Protein AF-A0A7Y0N1F8-F1 (afdb_monomer)

Structure (mmCIF, N/CA/C/O backbone):
data_AF-A0A7Y0N1F8-F1
#
_entry.id   AF-A0A7Y0N1F8-F1
#
loop_
_atom_site.group_PDB
_atom_site.id
_atom_site.type_symbol
_atom_site.label_atom_id
_atom_site.label_alt_id
_atom_site.label_comp_id
_atom_site.label_asym_id
_atom_site.label_entity_id
_atom_site.label_seq_id
_atom_site.pdbx_PDB_ins_code
_atom_site.Cartn_x
_atom_site.Cartn_y
_atom_site.Cartn_z
_atom_site.occupancy
_atom_site.B_iso_or_equiv
_atom_site.auth_seq_id
_atom_site.auth_comp_id
_atom_site.auth_asym_id
_atom_site.auth_atom_id
_atom_site.pdbx_PDB_model_num
ATOM 1 N N . VAL A 1 1 ? 85.828 39.216 -117.869 1.00 45.91 1 VAL A N 1
ATOM 2 C CA . VAL A 1 1 ? 84.749 38.240 -118.156 1.00 45.91 1 VAL A CA 1
ATOM 3 C C . VAL A 1 1 ? 83.484 38.721 -117.455 1.00 45.91 1 VAL A C 1
ATOM 5 O O . VAL A 1 1 ? 83.386 38.588 -116.243 1.00 45.91 1 VAL A O 1
ATOM 8 N N . GLU A 1 2 ? 82.568 39.374 -118.175 1.00 49.09 2 GLU A N 1
ATOM 9 C CA . GLU A 1 2 ? 81.281 39.849 -117.632 1.00 49.09 2 GLU A CA 1
ATOM 10 C C . GLU A 1 2 ? 80.186 38.781 -117.775 1.00 49.09 2 GLU A C 1
ATOM 12 O O . GLU A 1 2 ? 79.169 38.993 -118.424 1.00 49.09 2 GLU A O 1
ATOM 17 N N . VAL A 1 3 ? 80.394 37.603 -117.184 1.00 56.56 3 VAL A N 1
ATOM 18 C CA . VAL A 1 3 ? 79.339 36.581 -117.127 1.00 56.56 3 VAL A CA 1
ATOM 19 C C . VAL A 1 3 ? 78.533 36.823 -115.853 1.00 56.56 3 VAL A C 1
ATOM 21 O O . VAL A 1 3 ? 79.053 36.668 -114.745 1.00 56.56 3 VAL A O 1
ATOM 24 N N . ARG A 1 4 ? 77.291 37.284 -116.025 1.00 58.00 4 ARG A N 1
ATOM 25 C CA . ARG A 1 4 ? 76.300 37.421 -114.953 1.00 58.00 4 ARG A CA 1
ATOM 26 C C . ARG A 1 4 ? 75.523 36.117 -114.818 1.00 58.00 4 ARG A C 1
ATOM 28 O O . ARG A 1 4 ? 75.265 35.443 -115.810 1.00 58.00 4 ARG A O 1
ATOM 35 N N . ASP A 1 5 ? 75.192 35.777 -113.586 1.00 58.09 5 ASP A N 1
ATOM 36 C CA . ASP A 1 5 ? 74.307 34.665 -113.255 1.00 58.09 5 ASP A CA 1
ATOM 37 C C . ASP A 1 5 ? 72.833 35.009 -113.568 1.00 58.09 5 ASP A C 1
ATOM 39 O O . ASP A 1 5 ? 72.509 36.178 -113.789 1.00 58.09 5 ASP A O 1
ATOM 43 N N . TYR A 1 6 ? 71.943 34.014 -113.571 1.00 55.22 6 TYR A N 1
ATOM 44 C CA . TYR A 1 6 ? 70.496 34.119 -113.786 1.00 55.22 6 TYR A CA 1
ATOM 45 C C . TYR A 1 6 ? 69.822 35.137 -112.843 1.00 55.22 6 TYR A C 1
ATOM 47 O O . TYR A 1 6 ? 68.917 35.849 -113.268 1.00 55.22 6 TYR A O 1
ATOM 55 N N . ASP A 1 7 ? 70.337 35.304 -111.617 1.00 57.16 7 ASP A N 1
ATOM 56 C CA . ASP A 1 7 ? 69.885 36.312 -110.638 1.00 57.16 7 ASP A CA 1
ATOM 57 C C . ASP A 1 7 ? 70.600 37.680 -110.764 1.00 57.16 7 ASP A C 1
ATOM 59 O O . ASP A 1 7 ? 70.522 38.531 -109.879 1.00 57.16 7 ASP A O 1
ATOM 63 N N . GLY A 1 8 ? 71.357 37.916 -111.841 1.00 59.09 8 GLY A N 1
ATOM 64 C CA . GLY A 1 8 ? 72.027 39.195 -112.123 1.00 59.09 8 GLY A CA 1
ATOM 65 C C . GLY A 1 8 ? 73.309 39.467 -111.322 1.00 59.09 8 GLY A C 1
ATOM 66 O O . GLY A 1 8 ? 73.985 40.472 -111.566 1.00 59.09 8 GLY A O 1
ATOM 67 N N . ASN A 1 9 ? 73.691 38.564 -110.416 1.00 61.81 9 ASN A N 1
ATOM 68 C CA . ASN A 1 9 ? 74.932 38.635 -109.647 1.00 61.81 9 ASN A CA 1
ATOM 69 C C . ASN A 1 9 ? 76.167 38.365 -110.531 1.00 61.81 9 ASN A C 1
ATOM 71 O O . ASN A 1 9 ? 76.092 37.658 -111.536 1.00 61.81 9 ASN A O 1
ATOM 75 N N . LYS A 1 10 ? 77.334 38.908 -110.147 1.00 65.44 10 LYS A N 1
ATOM 76 C CA . LYS A 1 10 ? 78.648 38.638 -110.777 1.00 65.44 10 LYS A CA 1
ATOM 77 C C . LYS A 1 10 ? 79.468 37.661 -109.905 1.00 65.44 10 LYS A C 1
ATOM 79 O O . LYS A 1 10 ? 80.478 38.071 -109.328 1.00 65.44 10 LYS A O 1
ATOM 84 N N . PRO A 1 11 ? 79.063 36.383 -109.758 1.00 64.94 11 PRO A N 1
ATOM 85 C CA . PRO A 1 11 ? 79.642 35.469 -108.765 1.00 64.94 11 PRO A CA 1
ATOM 86 C C . PRO A 1 11 ? 81.139 35.214 -108.985 1.00 64.94 11 PRO A C 1
ATOM 88 O O . PRO A 1 11 ? 81.887 35.047 -108.026 1.00 64.94 11 PRO A O 1
ATOM 91 N N . PHE A 1 12 ? 81.604 35.273 -110.234 1.00 68.50 12 PHE A N 1
ATOM 92 C CA . PHE A 1 12 ? 82.995 35.017 -110.610 1.00 68.50 12 PHE A CA 1
ATOM 93 C C . PHE A 1 12 ? 83.941 36.209 -110.376 1.00 68.50 12 PHE A C 1
ATOM 95 O O . PHE A 1 12 ? 85.141 36.076 -110.600 1.00 68.50 12 PHE A O 1
ATOM 102 N N . HIS A 1 13 ? 83.452 37.371 -109.916 1.00 70.62 13 HIS A N 1
ATOM 103 C CA . HIS A 1 13 ? 84.315 38.539 -109.677 1.00 70.62 13 HIS A CA 1
ATOM 104 C C . HIS A 1 13 ? 85.310 38.300 -108.531 1.00 70.62 13 HIS A C 1
ATOM 106 O O . HIS A 1 13 ? 86.482 38.657 -108.635 1.00 70.62 13 HIS A O 1
ATOM 112 N N . LYS A 1 14 ? 84.879 37.561 -107.500 1.00 66.62 14 LYS A N 1
ATOM 113 C CA . LYS A 1 14 ? 85.717 37.167 -106.354 1.00 66.62 14 LYS A CA 1
ATOM 114 C C . LYS A 1 14 ? 86.937 36.323 -106.747 1.00 66.62 14 LYS A C 1
ATOM 116 O O . LYS A 1 14 ? 87.917 36.289 -106.008 1.00 66.62 14 LYS A O 1
ATOM 121 N N . ILE A 1 15 ? 86.913 35.696 -107.927 1.00 71.94 15 ILE A N 1
ATOM 122 C CA . ILE A 1 15 ? 88.035 34.916 -108.468 1.00 71.94 15 ILE A CA 1
ATOM 123 C C . ILE A 1 15 ? 89.215 35.817 -108.808 1.00 71.94 15 ILE A C 1
ATOM 125 O O . ILE A 1 15 ? 90.351 35.365 -108.752 1.00 71.94 15 ILE A O 1
ATOM 129 N N . PHE A 1 16 ? 88.983 37.084 -109.153 1.00 70.62 16 PHE A N 1
ATOM 130 C CA . PHE A 1 16 ? 90.051 38.006 -109.535 1.00 70.62 16 PHE A CA 1
ATOM 131 C C . PHE A 1 16 ? 90.677 38.709 -108.327 1.00 70.62 16 PHE A C 1
ATOM 133 O O . PHE A 1 16 ? 91.874 38.971 -108.349 1.00 70.62 16 PHE A O 1
ATOM 140 N N . GLU A 1 17 ? 89.915 38.923 -107.254 1.00 73.44 17 GLU A N 1
ATOM 141 C CA . GLU A 1 17 ? 90.380 39.639 -106.056 1.00 73.44 17 GLU A CA 1
ATOM 142 C C . GLU A 1 17 ? 91.116 38.745 -105.048 1.00 73.44 17 GLU A C 1
ATOM 144 O O . GLU A 1 17 ? 91.984 39.218 -104.318 1.00 73.44 17 GLU A O 1
ATOM 149 N N . GLN A 1 18 ? 90.792 37.450 -104.993 1.00 76.62 18 GLN A N 1
ATOM 150 C CA . GLN A 1 18 ? 91.323 36.540 -103.973 1.00 76.62 18 GLN A CA 1
ATOM 151 C C . GLN A 1 18 ? 92.293 35.510 -104.571 1.00 76.62 18 GLN A C 1
ATOM 153 O O . GLN A 1 18 ? 92.146 35.073 -105.717 1.00 76.62 18 GLN A O 1
ATOM 158 N N . LYS A 1 19 ? 93.315 35.117 -103.798 1.00 72.19 19 LYS A N 1
ATOM 159 C CA . LYS A 1 19 ? 94.304 34.099 -104.213 1.00 72.19 19 LYS A CA 1
ATOM 160 C C . LYS A 1 19 ? 93.721 32.683 -104.223 1.00 72.19 19 LYS A C 1
ATOM 162 O O . LYS A 1 19 ? 94.103 31.862 -105.051 1.00 72.19 19 LYS A O 1
ATOM 167 N N . SER A 1 20 ? 92.773 32.410 -103.333 1.00 79.62 20 SER A N 1
ATOM 168 C CA . SER A 1 20 ? 91.969 31.190 -103.317 1.00 79.62 20 SER A CA 1
ATOM 169 C C . SER A 1 20 ? 90.604 31.469 -102.694 1.00 79.62 20 SER A C 1
ATOM 171 O O . SER A 1 20 ? 90.444 32.442 -101.954 1.00 79.62 20 SER A O 1
ATOM 173 N N . GLY A 1 21 ? 89.610 30.642 -103.007 1.00 80.50 21 GLY A N 1
ATOM 174 C CA . GLY A 1 21 ? 88.273 30.792 -102.447 1.00 80.50 21 GLY A CA 1
ATOM 175 C C . GLY A 1 21 ? 87.279 29.764 -102.970 1.00 80.50 21 GLY A C 1
ATOM 176 O O . GLY A 1 21 ? 87.571 28.982 -103.877 1.00 80.50 21 GLY A O 1
ATOM 177 N N . LEU A 1 22 ? 86.088 29.778 -102.375 1.00 81.75 22 LEU A N 1
ATOM 178 C CA . LEU A 1 22 ? 84.958 28.942 -102.762 1.00 81.75 22 LEU A CA 1
ATOM 179 C C . LEU A 1 22 ? 83.758 29.834 -103.077 1.00 81.75 22 LEU A C 1
ATOM 181 O O . LEU A 1 22 ? 83.367 30.683 -102.276 1.00 81.75 22 LEU A O 1
ATOM 185 N N . ILE A 1 23 ? 83.167 29.628 -104.248 1.00 80.62 23 ILE A N 1
ATOM 186 C CA . ILE A 1 23 ? 81.969 30.327 -104.713 1.00 80.62 23 ILE A CA 1
ATOM 187 C C . ILE A 1 23 ? 80.868 29.289 -104.910 1.00 80.62 23 ILE A C 1
ATOM 189 O O . ILE A 1 23 ? 81.099 28.226 -105.484 1.00 80.62 23 ILE A O 1
ATOM 193 N N . ARG A 1 24 ? 79.665 29.605 -104.430 1.00 82.31 24 ARG A N 1
ATOM 194 C CA . ARG A 1 24 ? 78.443 28.864 -104.754 1.00 82.31 24 ARG A CA 1
ATOM 195 C C . ARG A 1 24 ? 77.685 29.652 -105.799 1.00 82.31 24 ARG A C 1
ATOM 197 O O . ARG A 1 24 ? 77.533 30.862 -105.648 1.00 82.31 24 ARG A O 1
ATOM 204 N N . TYR A 1 25 ? 77.248 28.975 -106.844 1.00 78.31 25 TYR A N 1
ATOM 205 C CA . TYR A 1 25 ? 76.464 29.600 -107.895 1.00 78.31 25 TYR A CA 1
ATOM 206 C C . TYR A 1 25 ? 75.526 28.565 -108.527 1.00 78.31 25 TYR A C 1
ATOM 208 O O . TYR A 1 25 ? 75.909 27.394 -108.655 1.00 78.31 25 TYR A O 1
ATOM 216 N N . PRO A 1 26 ? 74.297 28.948 -108.895 1.00 77.25 26 PRO A N 1
ATOM 217 C CA . PRO A 1 26 ? 73.435 28.121 -109.718 1.00 77.25 26 PRO A CA 1
ATOM 218 C C . PRO A 1 26 ? 74.057 27.942 -111.108 1.00 77.25 26 PRO A C 1
ATOM 220 O O . PRO A 1 26 ? 74.601 28.863 -111.714 1.00 77.25 26 PRO A O 1
ATOM 223 N N . PHE A 1 27 ? 74.016 26.714 -111.616 1.00 77.31 27 PHE A N 1
ATOM 224 C CA . PHE A 1 27 ? 74.511 26.389 -112.945 1.00 77.31 27 PHE A CA 1
ATOM 225 C C . PHE A 1 27 ? 73.569 25.398 -113.615 1.00 77.31 27 PHE A C 1
ATOM 227 O O . PHE A 1 27 ? 73.219 24.363 -113.042 1.00 77.31 27 PHE A O 1
ATOM 234 N N . GLN A 1 28 ? 73.185 25.707 -114.850 1.00 74.44 28 GLN A N 1
ATOM 235 C CA . GLN A 1 28 ? 72.380 24.828 -115.683 1.00 74.44 28 GLN A CA 1
ATOM 236 C C . GLN A 1 28 ? 73.229 24.307 -116.840 1.00 74.44 28 GLN A C 1
ATOM 238 O O . GLN A 1 28 ? 73.759 25.083 -117.634 1.00 74.44 28 GLN A O 1
ATOM 243 N N . TYR A 1 29 ? 73.353 22.983 -116.938 1.00 68.50 29 TYR A N 1
ATOM 244 C CA . TYR A 1 29 ? 73.995 22.319 -118.072 1.00 68.50 29 TYR A CA 1
ATOM 245 C C . TYR A 1 29 ? 73.080 21.210 -118.590 1.00 68.50 29 TYR A C 1
ATOM 247 O O . TYR A 1 29 ? 72.787 20.244 -117.880 1.00 68.50 29 TYR A O 1
ATOM 255 N N . GLY A 1 30 ? 72.577 21.386 -119.814 1.00 73.81 30 GLY A N 1
ATOM 256 C CA . GLY A 1 30 ? 71.523 20.539 -120.372 1.00 73.81 30 GLY A CA 1
ATOM 257 C C . GLY A 1 30 ? 70.247 20.583 -119.520 1.00 73.81 30 GLY A C 1
ATOM 258 O O . GLY A 1 30 ? 69.722 21.655 -119.224 1.00 73.81 30 GLY A O 1
ATOM 259 N N . SER A 1 31 ? 69.763 19.411 -119.104 1.00 65.31 31 SER A N 1
ATOM 260 C CA . SER A 1 31 ? 68.581 19.234 -118.245 1.00 65.31 31 SER A CA 1
ATOM 261 C C . SER A 1 31 ? 68.877 19.287 -116.739 1.00 65.31 31 SER A C 1
ATOM 263 O O . SER A 1 31 ? 67.953 19.195 -115.932 1.00 65.31 31 SER A O 1
ATOM 265 N N . THR A 1 32 ? 70.144 19.430 -116.330 1.00 68.50 32 THR A N 1
ATOM 266 C CA . THR A 1 32 ? 70.526 19.431 -114.910 1.00 68.50 32 THR A CA 1
ATOM 267 C C . THR A 1 32 ? 70.637 20.860 -114.392 1.00 68.50 32 THR A C 1
ATOM 269 O O . THR A 1 32 ? 71.557 21.590 -114.762 1.00 68.50 32 THR A O 1
ATOM 272 N N . VAL A 1 33 ? 69.702 21.241 -113.519 1.00 74.69 33 VAL A N 1
ATOM 273 C CA . VAL A 1 33 ? 69.716 22.503 -112.765 1.00 74.69 33 VAL A CA 1
ATOM 274 C C . VAL A 1 33 ? 70.171 22.213 -111.336 1.00 74.69 33 VAL A C 1
ATOM 276 O O . VAL A 1 33 ? 69.595 21.365 -110.643 1.00 74.69 33 VAL A O 1
ATOM 279 N N . GLY A 1 34 ? 71.208 22.905 -110.875 1.00 76.00 34 GLY A N 1
ATOM 280 C CA . GLY A 1 34 ? 71.656 22.787 -109.493 1.00 76.00 34 GLY A CA 1
ATOM 281 C C . GLY A 1 34 ? 72.743 23.783 -109.125 1.00 76.00 34 GLY A C 1
ATOM 282 O O . GLY A 1 34 ? 73.376 24.391 -109.983 1.00 76.00 34 GLY A O 1
ATOM 283 N N . GLU A 1 35 ? 72.974 23.933 -107.828 1.00 80.00 35 GLU A N 1
ATOM 284 C CA . GLU A 1 35 ? 74.093 24.725 -107.331 1.00 80.00 35 GLU A CA 1
ATOM 285 C C . GLU A 1 35 ? 75.411 23.964 -107.517 1.00 80.00 35 GLU A C 1
ATOM 287 O O . GLU A 1 35 ? 75.496 22.755 -107.259 1.00 80.00 35 GLU A O 1
ATOM 292 N N . LYS A 1 36 ? 76.451 24.675 -107.954 1.00 82.38 36 LYS A N 1
ATOM 293 C CA . LYS A 1 36 ? 77.827 24.185 -108.029 1.00 82.38 36 LYS A CA 1
ATOM 294 C C . LYS A 1 36 ? 78.704 24.860 -106.985 1.00 82.38 36 LYS A C 1
ATOM 296 O O . LYS A 1 36 ? 78.595 26.062 -106.744 1.00 82.38 36 LYS A O 1
ATOM 301 N N . TYR A 1 37 ? 79.625 24.082 -106.428 1.00 83.88 37 TYR A N 1
ATOM 302 C CA . TYR A 1 37 ? 80.821 24.619 -105.800 1.00 83.88 37 TYR A CA 1
ATOM 303 C C . TYR A 1 37 ? 81.847 24.905 -106.883 1.00 83.88 37 TYR A C 1
ATOM 305 O O . TYR A 1 37 ? 82.198 23.999 -107.634 1.00 83.88 37 TYR A O 1
ATOM 313 N N . LEU A 1 38 ? 82.343 26.137 -106.942 1.00 82.44 38 LEU A N 1
ATOM 314 C CA . LEU A 1 38 ? 83.548 26.495 -107.676 1.00 82.44 38 LEU A CA 1
ATOM 315 C C . LEU A 1 38 ? 84.650 26.802 -106.674 1.00 82.44 38 LEU A C 1
ATOM 317 O O . LEU A 1 38 ? 84.545 27.762 -105.909 1.00 82.44 38 LEU A O 1
ATOM 321 N N . VAL A 1 39 ? 85.706 26.006 -106.700 1.00 83.94 39 VAL A N 1
ATOM 322 C CA . VAL A 1 39 ? 86.932 26.264 -105.954 1.00 83.94 39 VAL A CA 1
ATOM 323 C C . VAL A 1 39 ? 87.960 26.797 -106.935 1.00 83.94 39 VAL A C 1
ATOM 325 O O . VAL A 1 39 ? 88.170 26.217 -108.002 1.00 83.94 39 VAL A O 1
ATOM 328 N N . PHE A 1 40 ? 88.591 27.910 -106.587 1.00 84.31 40 PHE A N 1
ATOM 329 C CA . PHE A 1 40 ? 89.669 28.480 -107.382 1.00 84.31 40 PHE A CA 1
ATOM 330 C C . PHE A 1 40 ? 90.917 28.654 -106.524 1.00 84.31 40 PHE A C 1
ATOM 332 O O . PHE A 1 40 ? 90.828 29.004 -105.346 1.00 84.31 40 PHE A O 1
ATOM 339 N N . THR A 1 41 ? 92.079 28.415 -107.124 1.00 84.12 41 THR A N 1
ATOM 340 C CA . THR A 1 41 ? 93.382 28.695 -106.515 1.00 84.12 41 THR A CA 1
ATOM 341 C C . THR A 1 41 ? 94.360 29.195 -107.568 1.00 84.12 41 THR A C 1
ATOM 343 O O . THR A 1 41 ? 94.320 28.777 -108.725 1.00 84.12 41 THR A O 1
ATOM 346 N N . GLU A 1 42 ? 95.236 30.108 -107.174 1.00 79.69 42 GLU A N 1
ATOM 347 C CA . GLU A 1 42 ? 96.337 30.592 -108.002 1.00 79.69 42 GLU A CA 1
ATOM 348 C C . GLU A 1 42 ? 97.471 29.558 -108.066 1.00 79.69 42 GLU A C 1
ATOM 350 O O . GLU A 1 42 ? 97.782 28.913 -107.061 1.00 79.69 42 GLU A O 1
ATOM 355 N N . VAL A 1 43 ? 98.064 29.368 -109.250 1.00 78.62 43 VAL A N 1
ATOM 356 C CA . VAL A 1 43 ? 99.181 28.434 -109.457 1.00 78.62 43 VAL A CA 1
ATOM 357 C C . VAL A 1 43 ? 100.500 29.159 -109.159 1.00 78.62 43 VAL A C 1
ATOM 359 O O . VAL A 1 43 ? 100.819 30.134 -109.839 1.00 78.62 43 VAL A O 1
ATOM 362 N N . PRO A 1 44 ? 101.301 28.720 -108.170 1.00 72.75 44 PRO A N 1
ATOM 363 C CA . PRO A 1 44 ? 102.536 29.412 -107.812 1.00 72.75 44 PRO A CA 1
ATOM 364 C C . PRO A 1 44 ? 103.520 29.508 -108.989 1.00 72.75 44 PRO A C 1
ATOM 366 O O . PRO A 1 44 ? 103.894 28.499 -109.582 1.00 72.75 44 PRO A O 1
ATOM 369 N N . GLY A 1 45 ? 103.950 30.731 -109.312 1.00 73.75 45 GLY A N 1
ATOM 370 C CA . GLY A 1 45 ? 104.930 31.022 -110.367 1.00 73.75 45 GLY A CA 1
ATOM 371 C C . GLY A 1 45 ? 104.348 31.231 -111.770 1.00 73.75 45 GLY A C 1
ATOM 372 O O . GLY A 1 45 ? 105.103 31.561 -112.681 1.00 73.75 45 GLY A O 1
ATOM 373 N N . TRP A 1 46 ? 103.041 31.032 -111.970 1.00 70.94 46 TRP A N 1
ATOM 374 C CA . TRP A 1 46 ? 102.354 31.208 -113.255 1.00 70.94 46 TRP A CA 1
ATOM 375 C C . TRP A 1 46 ? 101.148 32.141 -113.040 1.00 70.94 46 TRP A C 1
ATOM 377 O O . TRP A 1 46 ? 100.436 31.997 -112.054 1.00 70.94 46 TRP A O 1
ATOM 387 N N . ASN A 1 47 ? 100.850 33.068 -113.964 1.00 75.06 47 ASN A N 1
ATOM 388 C CA . ASN A 1 47 ? 99.660 33.951 -113.881 1.00 75.06 47 ASN A CA 1
ATOM 389 C C . ASN A 1 47 ? 98.337 33.208 -114.191 1.00 75.06 47 ASN A C 1
ATOM 391 O O . ASN A 1 47 ? 97.415 33.759 -114.795 1.00 75.06 47 ASN A O 1
ATOM 395 N N . TRP A 1 48 ? 98.252 31.924 -113.850 1.00 79.12 48 TRP A N 1
ATOM 396 C CA . TRP A 1 48 ? 97.108 31.061 -114.117 1.00 79.12 48 TRP A CA 1
ATOM 397 C C . TRP A 1 48 ? 96.359 30.777 -112.815 1.00 79.12 48 TRP A C 1
ATOM 399 O O . TRP A 1 48 ? 96.964 30.517 -111.774 1.00 79.12 48 TRP A O 1
ATOM 409 N N . LYS A 1 49 ? 95.024 30.784 -112.877 1.00 80.06 49 LYS A N 1
ATOM 410 C CA . LYS A 1 49 ? 94.167 30.290 -111.794 1.00 80.06 49 LYS A CA 1
ATOM 411 C C . LYS A 1 49 ? 93.540 28.978 -112.224 1.00 80.06 49 LYS A C 1
ATOM 413 O O . LYS A 1 49 ? 92.948 28.890 -113.298 1.00 80.06 49 LYS A O 1
ATOM 418 N N . LEU A 1 50 ? 93.676 27.966 -111.380 1.00 80.25 50 LEU A N 1
ATOM 419 C CA . LEU A 1 50 ? 93.035 26.681 -111.579 1.00 80.25 50 LEU A CA 1
ATOM 420 C C . LEU A 1 50 ? 91.629 26.750 -110.989 1.00 80.25 50 LEU A C 1
ATOM 422 O O . LEU A 1 50 ? 91.458 27.137 -109.831 1.00 80.25 50 LEU A O 1
ATOM 426 N N . LEU A 1 51 ? 90.632 26.398 -111.798 1.00 82.25 51 LEU A N 1
ATOM 427 C CA . LEU A 1 51 ? 89.231 26.368 -111.399 1.00 82.25 51 LEU A CA 1
ATOM 428 C C . LEU A 1 51 ? 88.734 24.924 -111.416 1.00 82.25 51 LEU A C 1
ATOM 430 O O . LEU A 1 51 ? 88.754 24.271 -112.456 1.00 82.25 51 LEU A O 1
ATOM 434 N N . GLY A 1 52 ? 88.276 24.440 -110.266 1.00 81.25 52 GLY A N 1
ATOM 435 C CA . GLY A 1 52 ? 87.612 23.150 -110.121 1.00 81.25 52 GLY A CA 1
ATOM 436 C C . GLY A 1 52 ? 86.161 23.364 -109.718 1.00 81.25 52 GLY A C 1
ATOM 437 O O . GLY A 1 52 ? 85.888 24.109 -108.779 1.00 81.25 52 GLY A O 1
ATOM 438 N N . GLY A 1 53 ? 85.224 22.731 -110.421 1.00 82.25 53 GLY A N 1
ATOM 439 C CA . GLY A 1 53 ? 83.802 22.861 -110.124 1.00 82.25 53 GLY A CA 1
ATOM 440 C C . GLY A 1 53 ? 83.081 21.520 -110.084 1.00 82.25 53 GLY A C 1
ATOM 441 O O . GLY A 1 53 ? 83.229 20.721 -111.002 1.00 82.25 53 GLY A O 1
ATOM 442 N N . THR A 1 54 ? 82.264 21.294 -109.057 1.00 83.81 54 THR A N 1
ATOM 443 C CA . THR A 1 54 ? 81.393 20.109 -108.926 1.00 83.81 54 THR A CA 1
ATOM 444 C C . THR A 1 54 ? 80.013 20.531 -108.435 1.00 83.81 54 THR A C 1
ATOM 446 O O . THR A 1 54 ? 79.863 21.577 -107.797 1.00 83.81 54 THR A O 1
ATOM 449 N N . PHE A 1 55 ? 78.977 19.761 -108.769 1.00 81.12 55 PHE A N 1
ATOM 450 C CA . PHE A 1 55 ? 77.641 20.028 -108.250 1.00 81.12 55 PHE A CA 1
ATOM 451 C C . PHE A 1 55 ? 77.595 19.745 -106.748 1.00 81.12 55 PHE A C 1
ATOM 453 O O . PHE A 1 55 ? 78.074 18.713 -106.285 1.00 81.12 55 PHE A O 1
ATOM 460 N N . ILE A 1 56 ? 76.957 20.630 -105.976 1.00 77.75 56 ILE A N 1
ATOM 461 C CA . ILE A 1 56 ? 76.777 20.432 -104.528 1.00 77.75 56 ILE A CA 1
ATOM 462 C C . ILE A 1 56 ? 76.099 19.083 -104.274 1.00 77.75 56 ILE A C 1
ATOM 464 O O . ILE A 1 56 ? 76.560 18.313 -103.440 1.00 77.75 56 ILE A O 1
ATOM 468 N N . LYS A 1 57 ? 75.086 18.754 -105.087 1.00 75.25 57 LYS A N 1
ATOM 469 C CA . LYS A 1 57 ? 74.379 17.468 -105.047 1.00 75.25 57 LYS A CA 1
ATOM 470 C C . LYS A 1 57 ? 75.274 16.249 -105.290 1.00 75.25 57 LYS A C 1
ATOM 472 O O . LYS A 1 57 ? 74.928 15.183 -104.804 1.00 75.25 57 LYS A O 1
ATOM 477 N N . GLU A 1 58 ? 76.379 16.359 -106.034 1.00 74.62 58 GLU A N 1
ATOM 478 C CA . GLU A 1 58 ? 77.327 15.244 -106.227 1.00 74.62 58 GLU A CA 1
ATOM 479 C C . GLU A 1 58 ? 78.169 15.018 -104.971 1.00 74.62 58 GLU A C 1
ATOM 481 O O . GLU A 1 58 ? 78.342 13.877 -104.547 1.00 74.62 58 GLU A O 1
ATOM 486 N N . VAL A 1 59 ? 78.618 16.103 -104.335 1.00 73.88 59 VAL A N 1
ATOM 487 C CA . VAL A 1 59 ? 79.400 16.055 -103.091 1.00 73.88 59 VAL A CA 1
ATOM 488 C C . VAL A 1 59 ? 78.536 15.617 -101.901 1.00 73.88 59 VAL A C 1
ATOM 490 O O . VAL A 1 59 ? 79.000 14.864 -101.049 1.00 73.88 59 VAL A O 1
ATOM 493 N N . THR A 1 60 ? 77.269 16.041 -101.835 1.00 75.25 60 THR A N 1
ATOM 494 C CA . THR A 1 60 ? 76.367 15.747 -100.704 1.00 75.25 60 THR A CA 1
ATOM 495 C C . THR A 1 60 ? 75.531 14.481 -100.876 1.00 75.25 60 THR A C 1
ATOM 497 O O . THR A 1 60 ? 74.882 14.062 -99.919 1.00 75.25 60 THR A O 1
ATOM 500 N N . LYS A 1 61 ? 75.566 13.819 -102.041 1.00 73.50 61 LYS A N 1
ATOM 501 C CA . LYS A 1 61 ? 74.762 12.613 -102.327 1.00 73.50 61 LYS A CA 1
ATOM 502 C C . LYS A 1 61 ? 74.940 11.506 -101.279 1.00 73.50 61 LYS A C 1
ATOM 504 O O . LYS A 1 61 ? 73.974 10.842 -100.897 1.00 73.50 61 LYS A O 1
ATOM 509 N N . GLY A 1 62 ? 76.177 11.319 -100.806 1.00 73.75 62 GLY A N 1
ATOM 510 C CA . GLY A 1 62 ? 76.501 10.373 -99.733 1.00 73.75 62 GLY A CA 1
ATOM 511 C C . GLY A 1 62 ? 75.927 10.799 -98.377 1.00 73.75 62 GLY A C 1
ATOM 512 O O . GLY A 1 62 ? 75.333 9.982 -97.674 1.00 73.75 62 GLY A O 1
ATOM 513 N N . SER A 1 63 ? 76.023 12.089 -98.045 1.00 79.62 63 SER A N 1
ATOM 514 C CA . SER A 1 63 ? 75.533 12.662 -96.784 1.00 79.62 63 SER A CA 1
ATOM 515 C C . SER A 1 63 ? 74.007 12.665 -96.675 1.00 79.62 63 SER A C 1
ATOM 517 O O . SER A 1 63 ? 73.482 12.336 -95.615 1.00 79.62 63 SER A O 1
ATOM 519 N N . ASP A 1 64 ? 73.281 12.956 -97.759 1.00 79.69 64 ASP A N 1
ATOM 520 C CA . ASP A 1 64 ? 71.809 12.946 -97.765 1.00 79.69 64 ASP A CA 1
ATOM 521 C C . ASP A 1 64 ? 71.245 11.543 -97.497 1.00 79.69 64 ASP A C 1
ATOM 523 O O . ASP A 1 64 ? 70.209 11.383 -96.849 1.00 79.69 64 ASP A O 1
ATOM 527 N N . THR A 1 65 ? 71.947 10.508 -97.967 1.00 80.62 65 THR A N 1
ATOM 528 C CA . THR A 1 65 ? 71.578 9.107 -97.723 1.00 80.62 65 THR A CA 1
ATOM 529 C C . THR A 1 65 ? 71.775 8.739 -96.250 1.00 80.62 65 THR A C 1
ATOM 531 O O . THR A 1 65 ? 70.895 8.125 -95.647 1.00 80.62 65 THR A O 1
ATOM 534 N N . LEU A 1 66 ? 72.882 9.179 -95.642 1.00 85.62 66 LEU A N 1
ATOM 535 C CA . LEU A 1 66 ? 73.151 8.978 -94.215 1.00 85.62 66 LEU A CA 1
ATOM 536 C C . LEU A 1 66 ? 72.179 9.760 -93.322 1.00 85.62 66 LEU A C 1
ATOM 538 O O . LEU A 1 66 ? 71.667 9.199 -92.358 1.00 85.62 66 LEU A O 1
ATOM 542 N N . LEU A 1 67 ? 71.865 11.017 -93.657 1.00 87.38 67 LEU A N 1
ATOM 543 C CA . LEU A 1 67 ? 70.897 11.828 -92.909 1.00 87.38 67 LEU A CA 1
ATOM 544 C C . LEU A 1 67 ? 69.497 11.208 -92.926 1.00 87.38 67 LEU A C 1
ATOM 546 O O . LEU A 1 67 ? 68.849 11.145 -91.882 1.00 87.38 67 LEU A O 1
ATOM 550 N N . LYS A 1 68 ? 69.043 10.688 -94.075 1.00 86.00 68 LYS A N 1
ATOM 551 C CA . LYS A 1 68 ? 67.771 9.951 -94.162 1.00 86.00 68 LYS A CA 1
ATOM 552 C C . LYS A 1 68 ? 67.785 8.690 -93.301 1.00 86.00 68 LYS A C 1
ATOM 554 O O . LYS A 1 68 ? 66.811 8.432 -92.601 1.00 86.00 68 LYS A O 1
ATOM 559 N N . LEU A 1 69 ? 68.878 7.927 -93.318 1.00 88.44 69 LEU A N 1
ATOM 560 C CA . LEU A 1 69 ? 69.011 6.705 -92.523 1.00 88.44 69 LEU A CA 1
ATOM 561 C C . LEU A 1 69 ? 68.996 7.022 -91.017 1.00 88.44 69 LEU A C 1
ATOM 563 O O . LEU A 1 69 ? 68.245 6.395 -90.274 1.00 88.44 69 LEU A O 1
ATOM 567 N N . ILE A 1 70 ? 69.731 8.047 -90.575 1.00 90.25 70 ILE A N 1
ATOM 568 C CA . ILE A 1 70 ? 69.716 8.518 -89.181 1.00 90.25 70 ILE A CA 1
ATOM 569 C C . ILE A 1 70 ? 68.320 9.001 -88.786 1.00 90.25 70 ILE A C 1
ATOM 571 O O . ILE A 1 70 ? 67.842 8.632 -87.716 1.00 90.25 70 ILE A O 1
ATOM 575 N N . ALA A 1 71 ? 67.639 9.779 -89.630 1.00 90.75 71 ALA A N 1
ATOM 576 C CA . ALA A 1 71 ? 66.281 10.246 -89.354 1.00 90.75 71 ALA A CA 1
ATOM 577 C C . ALA A 1 71 ? 65.296 9.073 -89.211 1.00 90.75 71 ALA A C 1
ATOM 579 O O . ALA A 1 71 ? 64.513 9.047 -88.262 1.00 90.75 71 ALA A O 1
ATOM 580 N N . ILE A 1 72 ? 65.386 8.064 -90.087 1.00 92.38 72 ILE A N 1
ATOM 581 C CA . ILE A 1 72 ? 64.572 6.844 -90.003 1.00 92.38 72 ILE A CA 1
ATOM 582 C C . ILE A 1 72 ? 64.875 6.093 -88.704 1.00 92.38 72 ILE A C 1
ATOM 584 O O . ILE A 1 72 ? 63.947 5.828 -87.944 1.00 92.38 72 ILE A O 1
ATOM 588 N N . ILE A 1 73 ? 66.143 5.817 -88.384 1.00 93.44 73 ILE A N 1
ATOM 589 C CA . ILE A 1 73 ? 66.514 5.120 -87.140 1.00 93.44 73 ILE A CA 1
ATOM 590 C C . ILE A 1 73 ? 66.027 5.893 -85.912 1.00 93.44 73 ILE A C 1
ATOM 592 O O . ILE A 1 73 ? 65.436 5.300 -85.016 1.00 93.44 73 ILE A O 1
ATOM 596 N N . SER A 1 74 ? 66.226 7.211 -85.884 1.00 92.69 74 SER A N 1
ATOM 597 C CA . SER A 1 74 ? 65.791 8.074 -84.781 1.00 92.69 74 SER A CA 1
ATOM 598 C C . SER A 1 74 ? 64.271 8.036 -84.615 1.00 92.69 74 SER A C 1
ATOM 600 O O . SER A 1 74 ? 63.778 7.921 -83.496 1.00 92.69 74 SER A O 1
ATOM 602 N N . SER A 1 75 ? 63.523 8.070 -85.723 1.00 92.94 75 SER A N 1
ATOM 603 C CA . SER A 1 75 ? 62.059 7.986 -85.710 1.00 92.94 75 SER A CA 1
ATOM 604 C C . SER A 1 75 ? 61.552 6.618 -85.242 1.00 92.94 75 SER A C 1
ATOM 606 O O . SER A 1 75 ? 60.597 6.543 -84.467 1.00 92.94 75 SER A O 1
ATOM 608 N N . VAL A 1 76 ? 62.223 5.533 -85.643 1.00 94.69 76 VAL A N 1
ATOM 609 C CA . VAL A 1 76 ? 61.898 4.167 -85.219 1.00 94.69 76 VAL A CA 1
ATOM 610 C C . VAL A 1 76 ? 62.216 3.988 -83.738 1.00 94.69 76 VAL A C 1
ATOM 612 O O . VAL A 1 76 ? 61.369 3.505 -82.993 1.00 94.69 76 VAL A O 1
ATOM 615 N N . ALA A 1 77 ? 63.385 4.438 -83.282 1.00 94.38 77 ALA A N 1
ATOM 616 C CA . ALA A 1 77 ? 63.765 4.398 -81.875 1.00 94.38 77 ALA A CA 1
ATOM 617 C C . ALA A 1 77 ? 62.789 5.204 -81.005 1.00 94.38 77 ALA A C 1
ATOM 619 O O . ALA A 1 7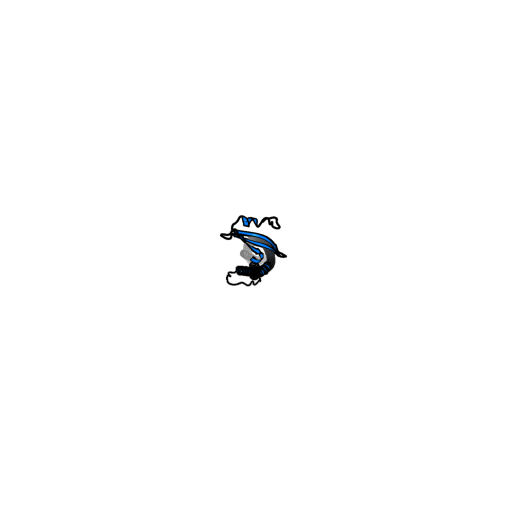7 ? 62.330 4.691 -79.989 1.00 94.38 77 ALA A O 1
ATOM 620 N N . ALA A 1 78 ? 62.408 6.414 -81.433 1.00 94.56 78 ALA A N 1
ATOM 621 C CA . ALA A 1 78 ? 61.409 7.233 -80.747 1.00 94.56 78 ALA A CA 1
ATOM 622 C C . ALA A 1 78 ? 60.026 6.561 -80.705 1.00 94.56 78 ALA A C 1
ATOM 624 O O . ALA A 1 78 ? 59.341 6.610 -79.687 1.00 94.56 78 ALA A O 1
ATOM 625 N N . SER A 1 79 ? 59.622 5.891 -81.786 1.00 94.94 79 SER A N 1
ATOM 626 C CA . SER A 1 79 ? 58.351 5.159 -81.830 1.00 94.94 79 SER A CA 1
ATOM 627 C C . SER A 1 79 ? 58.366 3.950 -80.892 1.00 94.94 79 SER A C 1
ATOM 629 O O . SER A 1 79 ? 57.403 3.719 -80.164 1.00 94.94 79 SER A O 1
ATOM 631 N N . ILE A 1 80 ? 59.471 3.200 -80.855 1.00 95.62 80 ILE A N 1
ATOM 632 C CA . ILE A 1 80 ? 59.633 2.048 -79.960 1.00 95.62 80 ILE A CA 1
ATOM 633 C C . ILE A 1 80 ? 59.630 2.500 -78.497 1.00 95.62 80 ILE A C 1
ATOM 635 O O . ILE A 1 80 ? 58.911 1.913 -77.689 1.00 95.62 80 ILE A O 1
ATOM 639 N N . THR A 1 81 ? 60.385 3.543 -78.139 1.00 95.00 81 THR A N 1
ATOM 640 C CA . THR A 1 81 ? 60.405 4.052 -76.759 1.00 95.00 81 THR A CA 1
ATOM 641 C C . THR A 1 81 ? 59.045 4.594 -76.340 1.00 95.00 81 THR A C 1
ATOM 643 O O . THR A 1 81 ? 58.623 4.327 -75.217 1.00 95.00 81 THR A O 1
ATOM 646 N N . PHE A 1 82 ? 58.325 5.271 -77.240 1.00 95.62 82 PHE A N 1
ATOM 647 C CA . PHE A 1 82 ? 56.957 5.719 -76.991 1.00 95.62 82 PHE A CA 1
ATOM 648 C C . PHE A 1 82 ? 56.026 4.538 -76.693 1.00 95.62 82 PHE A C 1
ATOM 650 O O . PHE A 1 82 ? 55.390 4.518 -75.643 1.00 95.62 82 PHE A O 1
ATOM 657 N N . VAL A 1 83 ? 56.015 3.507 -77.545 1.00 95.62 83 VAL A N 1
ATOM 658 C CA . VAL A 1 83 ? 55.176 2.312 -77.346 1.00 95.62 83 VAL A CA 1
ATOM 659 C C . VAL A 1 83 ? 55.525 1.593 -76.040 1.00 95.62 83 VAL A C 1
ATOM 661 O O . VAL A 1 83 ? 54.628 1.261 -75.265 1.00 95.62 83 VAL A O 1
ATOM 664 N N . VAL A 1 84 ? 56.813 1.384 -75.751 1.00 95.19 84 VAL A N 1
ATOM 665 C CA . VAL A 1 84 ? 57.258 0.722 -74.512 1.00 95.19 84 VAL A CA 1
ATOM 666 C C . VAL A 1 84 ? 56.856 1.531 -73.278 1.00 95.19 84 VAL A C 1
ATOM 668 O O . VAL A 1 84 ? 56.352 0.952 -72.315 1.00 95.19 84 VAL A O 1
ATOM 671 N N . LEU A 1 85 ? 57.021 2.856 -73.305 1.00 94.31 85 LEU A N 1
ATOM 672 C CA . LEU A 1 85 ? 56.637 3.730 -72.197 1.00 94.31 85 LEU A CA 1
ATOM 673 C C . LEU A 1 85 ? 55.121 3.714 -71.973 1.00 94.31 85 LEU A C 1
ATOM 675 O O . LEU A 1 85 ? 54.679 3.575 -70.833 1.00 94.31 85 LEU A O 1
ATOM 679 N N . THR A 1 86 ? 54.320 3.792 -73.039 1.00 93.31 86 THR A N 1
ATOM 680 C CA . THR A 1 86 ? 52.857 3.708 -72.945 1.00 93.31 86 THR A CA 1
ATOM 681 C C . THR A 1 86 ? 52.412 2.363 -72.373 1.00 93.31 86 THR A C 1
ATOM 683 O O . THR A 1 86 ? 51.565 2.331 -71.481 1.00 93.31 86 THR A O 1
ATOM 686 N N . LEU A 1 87 ? 53.004 1.249 -72.818 1.00 92.69 87 LEU A N 1
ATOM 687 C CA . LEU A 1 87 ? 52.698 -0.080 -72.279 1.00 92.69 87 LEU A CA 1
ATOM 688 C C . LEU A 1 87 ? 53.098 -0.205 -70.802 1.00 92.69 87 LEU A C 1
ATOM 690 O O . LEU A 1 87 ? 52.328 -0.740 -70.001 1.00 92.69 87 LEU A O 1
ATOM 694 N N . PHE A 1 88 ? 54.269 0.312 -70.425 1.00 90.50 88 PHE A N 1
ATOM 695 C CA . PHE A 1 88 ? 54.749 0.292 -69.045 1.00 90.50 88 PHE A CA 1
ATOM 696 C C . PHE A 1 88 ? 53.866 1.128 -68.110 1.00 90.50 88 PHE A C 1
ATOM 698 O O . PHE A 1 88 ? 53.499 0.651 -67.033 1.00 90.50 88 PHE A O 1
ATOM 705 N N . LEU A 1 89 ? 53.485 2.342 -68.523 1.00 88.94 89 LEU A N 1
ATOM 706 C CA . LEU A 1 89 ? 52.600 3.220 -67.756 1.00 88.94 89 LEU A CA 1
ATOM 707 C C . LEU A 1 89 ? 51.198 2.626 -67.631 1.00 88.94 89 LEU A C 1
ATOM 709 O O . LEU A 1 89 ? 50.685 2.539 -66.518 1.00 88.94 89 LEU A O 1
ATOM 713 N N . ASN A 1 90 ? 50.611 2.133 -68.726 1.00 88.12 90 ASN A N 1
ATOM 714 C CA . ASN A 1 90 ? 49.291 1.501 -68.681 1.00 88.12 90 ASN A CA 1
ATOM 715 C C . ASN A 1 90 ? 49.281 0.283 -67.752 1.00 88.12 90 ASN A C 1
ATOM 717 O O . ASN A 1 90 ? 48.378 0.146 -66.931 1.00 88.12 90 ASN A O 1
ATOM 721 N N . ARG A 1 91 ? 50.310 -0.571 -67.815 1.00 86.56 91 ARG A N 1
ATOM 722 C CA . ARG A 1 91 ? 50.424 -1.740 -66.932 1.00 86.56 91 ARG A CA 1
ATOM 723 C C . ARG A 1 91 ? 50.665 -1.351 -65.470 1.00 86.56 91 ARG A C 1
ATOM 725 O O . ARG A 1 91 ? 50.125 -1.998 -64.578 1.00 86.56 91 ARG A O 1
ATOM 732 N N . SER A 1 92 ? 51.455 -0.310 -65.215 1.00 84.25 92 SER A N 1
ATOM 733 C CA . SER A 1 92 ? 51.779 0.135 -63.851 1.00 84.25 92 SER A CA 1
ATOM 734 C C . SER A 1 92 ? 50.632 0.894 -63.181 1.00 84.25 92 SER A C 1
ATOM 736 O O . SER A 1 92 ? 50.480 0.798 -61.967 1.00 84.25 92 SER A O 1
ATOM 738 N N . LEU A 1 93 ? 49.809 1.613 -63.953 1.00 87.75 93 LEU A N 1
ATOM 739 C CA . LEU A 1 93 ? 48.669 2.393 -63.454 1.00 87.75 93 LEU A CA 1
ATOM 740 C C . LEU A 1 93 ? 47.353 1.600 -63.428 1.00 87.75 93 LEU A C 1
ATOM 742 O O . LEU A 1 93 ? 46.426 1.999 -62.727 1.00 87.75 93 LEU A O 1
ATOM 746 N N . GLN A 1 94 ? 47.264 0.457 -64.117 1.00 86.06 94 GLN A N 1
ATOM 747 C CA . GLN A 1 94 ? 46.083 -0.415 -64.096 1.00 86.06 94 GLN A CA 1
ATOM 748 C C . GLN A 1 94 ? 45.556 -0.719 -62.674 1.00 86.06 94 GLN A C 1
ATOM 750 O O . GLN A 1 94 ? 44.342 -0.625 -62.477 1.00 86.06 94 GLN A O 1
ATOM 755 N N . PRO A 1 95 ? 46.387 -1.000 -61.648 1.00 86.38 95 PRO A N 1
ATOM 756 C CA . PRO A 1 95 ? 45.886 -1.253 -60.296 1.00 86.38 95 PRO A CA 1
ATOM 757 C C . PRO A 1 95 ? 45.147 -0.063 -59.664 1.00 86.38 95 PRO A C 1
ATOM 759 O O . PRO A 1 95 ? 44.289 -0.280 -58.814 1.00 86.38 95 PRO A O 1
ATOM 762 N N . LEU A 1 96 ? 45.409 1.181 -60.092 1.00 88.38 96 LEU A N 1
ATOM 763 C CA . LEU A 1 96 ? 44.668 2.354 -59.610 1.00 88.38 96 LEU A CA 1
ATOM 764 C C . LEU A 1 96 ? 43.215 2.350 -60.086 1.00 88.38 96 LEU A C 1
ATOM 766 O O . LEU A 1 96 ? 42.335 2.769 -59.343 1.00 88.38 96 LEU A O 1
ATOM 770 N N . THR A 1 97 ? 42.942 1.837 -61.289 1.00 88.00 97 THR A N 1
ATOM 771 C CA . THR A 1 97 ? 41.560 1.712 -61.787 1.00 88.00 97 THR A CA 1
ATOM 772 C C . THR A 1 97 ? 40.760 0.699 -60.965 1.00 88.00 97 THR A C 1
ATOM 774 O O . THR A 1 97 ? 39.610 0.953 -60.608 1.00 88.00 97 THR A O 1
ATOM 777 N N . VAL A 1 98 ? 41.400 -0.406 -60.570 1.00 88.31 98 VAL A N 1
ATOM 778 C CA . VAL A 1 98 ? 40.813 -1.411 -59.675 1.00 88.31 98 VAL A CA 1
ATOM 779 C C . VAL A 1 98 ? 40.617 -0.830 -58.274 1.00 88.31 98 VAL A C 1
ATOM 781 O O . VAL A 1 98 ? 39.539 -0.971 -57.700 1.00 88.31 98 VAL A O 1
ATOM 784 N N . LEU A 1 99 ? 41.610 -0.114 -57.741 1.00 90.06 99 LEU A N 1
ATOM 785 C CA . LEU A 1 99 ? 41.505 0.547 -56.440 1.00 90.06 99 LEU A CA 1
ATOM 786 C C . LEU A 1 99 ? 40.376 1.585 -56.411 1.00 90.06 99 LEU A C 1
ATOM 788 O O . LEU A 1 99 ? 39.616 1.633 -55.447 1.00 90.06 99 LEU A O 1
ATOM 792 N N . ASN A 1 100 ? 40.221 2.361 -57.487 1.00 91.31 100 ASN A N 1
ATOM 793 C CA . ASN A 1 100 ? 39.111 3.295 -57.643 1.00 91.31 100 ASN A CA 1
ATOM 794 C C . ASN A 1 100 ? 37.762 2.567 -57.580 1.00 91.31 100 ASN A C 1
ATOM 796 O O . ASN A 1 100 ? 36.873 3.011 -56.865 1.00 91.31 100 ASN A O 1
ATOM 800 N N . SER A 1 101 ? 37.631 1.408 -58.235 1.00 90.69 101 SER A N 1
ATOM 801 C CA . SER A 1 101 ? 36.397 0.615 -58.166 1.00 90.69 101 SER A CA 1
ATOM 802 C C . SER A 1 101 ? 36.068 0.141 -56.742 1.00 90.69 101 SER A C 1
ATOM 804 O O . SER A 1 101 ? 34.910 0.211 -56.333 1.00 90.69 101 SER A O 1
ATOM 806 N N . TYR A 1 102 ? 37.069 -0.270 -55.951 1.00 91.94 102 TYR A N 1
ATOM 807 C CA . TYR A 1 102 ? 36.858 -0.624 -54.543 1.00 91.94 102 TYR A CA 1
ATOM 808 C C . TYR A 1 102 ? 36.445 0.585 -53.707 1.00 91.94 102 TYR A C 1
ATOM 810 O O . TYR A 1 102 ? 35.521 0.474 -52.908 1.00 91.94 102 TYR A O 1
ATOM 818 N N . MET A 1 103 ? 37.082 1.742 -53.912 1.00 91.50 103 MET A N 1
ATOM 819 C CA . MET A 1 103 ? 36.707 2.972 -53.213 1.00 91.50 103 MET A CA 1
ATOM 820 C C . MET A 1 103 ? 35.289 3.424 -53.569 1.00 91.50 103 MET A C 1
ATOM 822 O O . MET A 1 103 ? 34.549 3.813 -52.674 1.00 91.50 103 MET A O 1
ATOM 826 N N . THR A 1 104 ? 34.872 3.324 -54.836 1.00 93.12 104 THR A N 1
ATOM 827 C CA . THR A 1 104 ? 33.492 3.633 -55.242 1.00 93.12 104 THR A CA 1
ATOM 828 C C . THR A 1 104 ? 32.488 2.694 -54.576 1.00 93.12 104 THR A C 1
ATOM 830 O O . THR A 1 104 ? 31.475 3.154 -54.061 1.00 93.12 104 THR A O 1
ATOM 833 N N . ARG A 1 105 ? 32.768 1.386 -54.531 1.00 92.44 105 ARG A N 1
ATOM 834 C CA . ARG A 1 105 ? 31.890 0.414 -53.856 1.00 92.44 105 ARG A CA 1
ATOM 835 C C . ARG A 1 105 ? 31.807 0.669 -52.350 1.00 92.44 105 ARG A C 1
ATOM 837 O O . ARG A 1 105 ? 30.713 0.668 -51.795 1.00 92.44 105 ARG A O 1
ATOM 844 N N . LEU A 1 106 ? 32.938 0.972 -51.713 1.00 91.44 106 LEU A N 1
ATOM 845 C CA . LE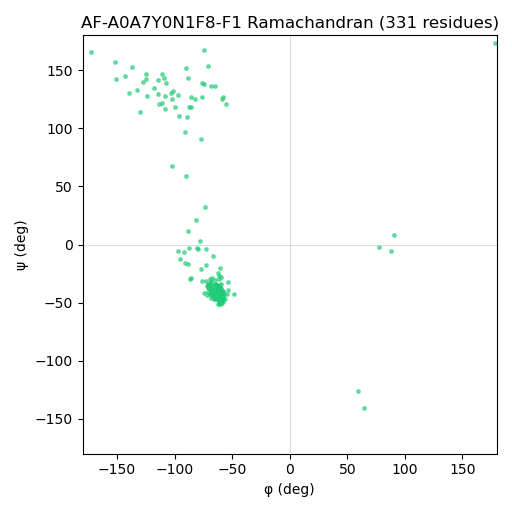U A 1 106 ? 32.987 1.326 -50.296 1.00 91.44 106 LEU A CA 1
ATOM 846 C C . LEU A 1 106 ? 32.216 2.625 -50.006 1.00 91.44 106 LEU A C 1
ATOM 848 O O . LEU A 1 106 ? 31.475 2.687 -49.030 1.00 91.44 106 LEU A O 1
ATOM 852 N N . ALA A 1 107 ? 32.327 3.631 -50.880 1.00 90.44 107 ALA A N 1
ATOM 853 C CA . ALA A 1 107 ? 31.558 4.874 -50.791 1.00 90.44 107 ALA A CA 1
ATOM 854 C C . ALA A 1 107 ? 30.046 4.654 -50.979 1.00 90.44 107 ALA A C 1
ATOM 856 O O . ALA A 1 107 ? 29.248 5.356 -50.367 1.00 90.44 107 ALA A O 1
ATOM 857 N N . ASN A 1 108 ? 29.654 3.650 -51.767 1.00 92.94 108 ASN A N 1
ATOM 858 C CA . ASN A 1 108 ? 28.259 3.230 -51.926 1.00 92.94 108 ASN A CA 1
ATOM 859 C C . ASN A 1 108 ? 27.740 2.371 -50.754 1.00 92.94 108 ASN A C 1
ATOM 861 O O . ASN A 1 108 ? 26.602 1.910 -50.801 1.00 92.94 108 ASN A O 1
ATOM 865 N N . GLY A 1 109 ? 28.546 2.147 -49.709 1.00 88.75 109 GLY A N 1
ATOM 866 C CA . GLY A 1 109 ? 28.138 1.412 -48.510 1.00 88.75 109 GLY A CA 1
ATOM 867 C C . GLY A 1 109 ? 28.403 -0.095 -48.553 1.00 88.75 109 GLY A C 1
ATOM 868 O O . GLY A 1 109 ? 28.001 -0.808 -47.635 1.00 88.75 109 GLY A O 1
ATOM 869 N N . GLU A 1 110 ? 29.109 -0.610 -49.565 1.00 91.31 110 GLU A N 1
ATOM 870 C CA . GLU A 1 110 ? 29.574 -2.001 -49.557 1.00 91.31 110 GLU A CA 1
ATOM 871 C C . GLU A 1 110 ? 30.798 -2.139 -48.639 1.00 91.31 110 GLU A C 1
ATOM 873 O O . GLU A 1 110 ? 31.943 -1.974 -49.054 1.00 91.31 110 GLU A O 1
ATOM 878 N N . VAL A 1 111 ? 30.561 -2.445 -47.366 1.00 86.12 111 VAL A N 1
ATOM 879 C CA . VAL A 1 111 ? 31.616 -2.604 -46.346 1.00 86.12 111 VAL A CA 1
ATOM 880 C C . VAL A 1 111 ? 32.181 -4.021 -46.252 1.00 86.12 111 VAL A C 1
ATOM 882 O O . VAL A 1 111 ? 33.277 -4.218 -45.739 1.00 86.12 111 VAL A O 1
ATOM 885 N N . SER A 1 112 ? 31.493 -5.026 -46.799 1.00 84.94 112 SER A N 1
ATOM 886 C CA . SER A 1 112 ? 31.927 -6.432 -46.775 1.00 84.94 112 SER A CA 1
ATOM 887 C C . SER A 1 112 ? 32.958 -6.782 -47.861 1.00 84.94 112 SER A C 1
ATOM 889 O O . SER A 1 112 ? 33.088 -7.942 -48.258 1.00 84.94 112 SER A O 1
ATOM 891 N N . LEU A 1 113 ? 33.664 -5.783 -48.396 1.00 85.25 113 LEU A N 1
ATOM 892 C CA . LEU A 1 113 ? 34.619 -5.953 -49.487 1.00 85.25 113 LEU A CA 1
ATOM 893 C C . LEU A 1 113 ? 35.921 -6.569 -48.984 1.00 85.25 113 LEU A C 1
ATOM 895 O O . LEU A 1 113 ? 36.587 -6.030 -48.104 1.00 85.25 113 LEU A O 1
ATOM 899 N N . GLN A 1 114 ? 36.340 -7.661 -49.618 1.00 85.06 114 GLN A N 1
ATOM 900 C CA . GLN A 1 114 ? 37.668 -8.224 -49.407 1.00 85.06 114 GLN A CA 1
ATOM 901 C C . GLN A 1 114 ? 38.638 -7.623 -50.419 1.00 85.06 114 GLN A C 1
ATOM 903 O O . GLN A 1 114 ? 38.725 -8.069 -51.562 1.00 85.06 114 GLN A O 1
ATOM 908 N N . ILE A 1 115 ? 39.362 -6.589 -49.994 1.00 88.19 115 ILE A N 1
ATOM 909 C CA . ILE A 1 115 ? 40.407 -5.969 -50.809 1.00 88.19 115 ILE A CA 1
ATOM 910 C C . ILE A 1 115 ? 41.708 -6.754 -50.584 1.00 88.19 115 ILE A C 1
ATOM 912 O O . ILE A 1 115 ? 42.193 -6.810 -49.448 1.00 88.19 115 ILE A O 1
ATOM 916 N N . PRO A 1 116 ? 42.296 -7.371 -51.629 1.00 84.12 116 PRO A N 1
ATOM 917 C CA . PRO A 1 116 ? 43.553 -8.097 -51.494 1.00 84.12 116 PRO A CA 1
ATOM 918 C C . PRO A 1 116 ? 44.636 -7.168 -50.952 1.00 84.12 116 PRO A C 1
ATOM 920 O O . PRO A 1 116 ? 44.868 -6.110 -51.524 1.00 84.12 116 PRO A O 1
ATOM 923 N N . SER A 1 117 ? 45.318 -7.549 -49.875 1.00 82.50 117 SER A N 1
ATOM 924 C CA . SER A 1 117 ? 46.392 -6.750 -49.277 1.00 82.50 117 SER A CA 1
ATOM 925 C C . SER A 1 117 ? 47.679 -7.562 -49.158 1.00 82.50 117 SER A C 1
ATOM 927 O O . SER A 1 117 ? 47.666 -8.778 -48.964 1.00 82.50 117 SER A O 1
ATOM 929 N N . SER A 1 118 ? 48.820 -6.887 -49.295 1.00 75.19 118 SER A N 1
ATOM 930 C CA . SER A 1 118 ? 50.136 -7.487 -49.074 1.00 75.19 118 SER A CA 1
ATOM 931 C C . SER A 1 118 ? 50.612 -7.165 -47.663 1.00 75.19 118 SER A C 1
ATOM 933 O O . SER A 1 118 ? 50.666 -6.000 -47.274 1.00 75.19 118 SER A O 1
ATOM 935 N N . ARG A 1 119 ? 51.021 -8.183 -46.897 1.00 64.38 119 ARG A N 1
ATOM 936 C CA . ARG A 1 119 ? 51.455 -8.032 -45.492 1.00 64.38 119 ARG A CA 1
ATOM 937 C C . ARG A 1 119 ? 52.754 -7.237 -45.300 1.00 64.38 119 ARG A C 1
ATOM 939 O O . ARG A 1 119 ? 53.104 -6.934 -44.165 1.00 64.38 119 ARG A O 1
ATOM 946 N N . LYS A 1 120 ? 53.501 -6.921 -46.364 1.00 69.94 120 LYS A N 1
ATOM 947 C CA . LYS A 1 120 ? 54.785 -6.203 -46.275 1.00 69.94 120 LYS A CA 1
ATOM 948 C C . LYS A 1 120 ? 54.691 -4.827 -46.929 1.00 69.94 120 LYS A C 1
ATOM 950 O O . LYS A 1 120 ? 54.093 -4.693 -47.995 1.00 69.94 120 LYS A O 1
ATOM 955 N N . ARG A 1 121 ? 55.344 -3.826 -46.319 1.00 70.12 121 ARG A N 1
ATOM 956 C CA . ARG A 1 121 ? 55.575 -2.514 -46.946 1.00 70.12 121 ARG A CA 1
ATOM 957 C C . ARG A 1 121 ? 56.283 -2.726 -48.278 1.00 70.12 121 ARG A C 1
ATOM 959 O O . ARG A 1 121 ? 57.368 -3.306 -48.325 1.00 70.12 121 ARG A O 1
ATOM 966 N N . SER A 1 122 ? 55.647 -2.271 -49.348 1.00 76.75 122 SER A N 1
ATOM 967 C CA . SER A 1 122 ? 56.225 -2.308 -50.682 1.00 76.75 122 SER A CA 1
ATOM 968 C C . SER A 1 122 ? 57.005 -1.024 -50.935 1.00 76.75 122 SER A C 1
ATOM 970 O O . SER A 1 122 ? 56.658 0.032 -50.406 1.00 76.75 122 SER A O 1
ATOM 972 N N . LYS A 1 123 ? 58.030 -1.096 -51.789 1.00 79.50 123 LYS A N 1
ATOM 973 C CA . LYS A 1 123 ? 58.659 0.100 -52.375 1.00 79.50 123 LYS A CA 1
ATOM 974 C C . LYS A 1 123 ? 57.773 0.764 -53.440 1.00 79.50 123 LYS A C 1
ATOM 976 O O . LYS A 1 123 ? 58.165 1.779 -53.983 1.00 79.50 123 LYS A O 1
ATOM 981 N N . ASN A 1 124 ? 56.628 0.158 -53.762 1.00 83.25 124 ASN A N 1
ATOM 982 C CA . ASN A 1 124 ? 55.639 0.690 -54.688 1.00 83.25 124 ASN A CA 1
ATOM 983 C C . ASN A 1 124 ? 54.496 1.354 -53.903 1.00 83.25 124 ASN A C 1
ATOM 985 O O . ASN A 1 124 ? 53.776 0.691 -53.149 1.00 83.25 124 ASN A O 1
ATOM 989 N N . GLU A 1 125 ? 54.320 2.653 -54.114 1.00 86.12 125 GLU A N 1
ATOM 990 C CA . GLU A 1 125 ? 53.319 3.508 -53.481 1.00 86.12 125 GLU A CA 1
ATOM 991 C C . GLU A 1 125 ? 51.887 3.035 -53.761 1.00 86.12 125 GLU A C 1
ATOM 993 O O . GLU A 1 125 ? 51.042 3.092 -52.869 1.00 86.12 125 GLU A O 1
ATOM 998 N N . ILE A 1 126 ? 51.619 2.476 -54.946 1.00 87.06 126 ILE A N 1
ATOM 999 C CA . ILE A 1 126 ? 50.296 1.956 -55.328 1.00 87.06 126 ILE A CA 1
ATOM 1000 C C . ILE A 1 126 ? 49.904 0.763 -54.444 1.00 87.06 126 ILE A C 1
ATOM 1002 O O . ILE A 1 126 ? 48.753 0.640 -54.026 1.00 87.06 126 ILE A O 1
ATOM 1006 N N . VAL A 1 127 ? 50.867 -0.098 -54.098 1.00 86.75 127 VAL A N 1
ATOM 1007 C CA . VAL A 1 127 ? 50.626 -1.236 -53.193 1.00 86.75 127 VAL A CA 1
ATOM 1008 C C . VAL A 1 127 ? 50.331 -0.747 -51.775 1.00 86.75 127 VAL A C 1
ATOM 1010 O O . VAL A 1 127 ? 49.443 -1.282 -51.112 1.00 86.75 127 VAL A O 1
ATOM 1013 N N . ASN A 1 128 ? 51.037 0.289 -51.314 1.00 88.75 128 ASN A N 1
ATOM 1014 C CA . ASN A 1 128 ? 50.803 0.866 -49.991 1.00 88.75 128 ASN A CA 1
ATOM 1015 C C . ASN A 1 128 ? 49.434 1.571 -49.913 1.00 88.75 128 ASN A C 1
ATOM 1017 O O . ASN A 1 128 ? 48.740 1.407 -48.911 1.00 88.75 128 ASN A O 1
ATOM 1021 N N . LEU A 1 129 ? 49.010 2.271 -50.973 1.00 89.62 129 LEU A N 1
ATOM 1022 C CA . LEU A 1 129 ? 47.660 2.842 -51.081 1.00 89.62 129 LEU A CA 1
ATOM 1023 C C . LEU A 1 129 ? 46.583 1.756 -51.003 1.00 89.62 129 LEU A C 1
ATOM 1025 O O . LEU A 1 129 ? 45.655 1.865 -50.206 1.00 89.62 129 LEU A O 1
ATOM 1029 N N . ASN A 1 130 ? 46.738 0.674 -51.768 1.00 89.94 130 ASN A N 1
ATOM 1030 C CA . ASN A 1 130 ? 45.807 -0.450 -51.742 1.00 89.94 130 ASN A CA 1
ATOM 1031 C C . ASN A 1 130 ? 45.710 -1.103 -50.349 1.00 89.94 130 ASN A C 1
ATOM 1033 O O . ASN A 1 130 ? 44.613 -1.392 -49.878 1.00 89.94 130 ASN A O 1
ATOM 1037 N N . ASN A 1 131 ? 46.838 -1.267 -49.650 1.00 90.19 131 ASN A N 1
ATOM 1038 C CA .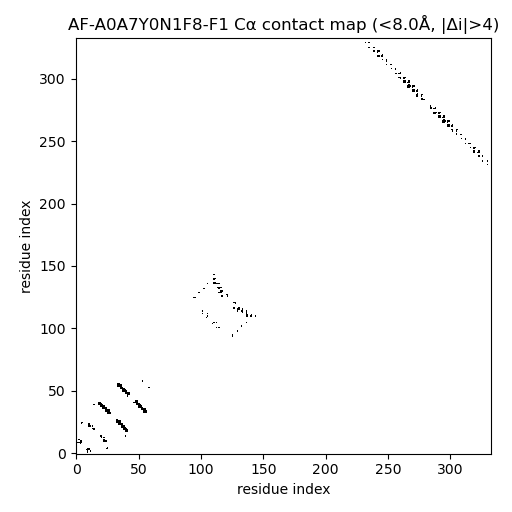 ASN A 1 131 ? 46.847 -1.748 -48.265 1.00 90.19 131 ASN A CA 1
ATOM 1039 C C . ASN A 1 131 ? 46.108 -0.798 -47.304 1.00 90.19 131 ASN A C 1
ATOM 1041 O O . ASN A 1 131 ? 45.404 -1.266 -46.411 1.00 90.19 131 ASN A O 1
ATOM 1045 N N . GLY A 1 132 ? 46.249 0.520 -47.484 1.00 90.06 132 GLY A N 1
ATOM 1046 C CA . GLY A 1 132 ? 45.526 1.521 -46.696 1.00 90.06 132 GLY A CA 1
ATOM 1047 C C . GLY A 1 132 ? 44.011 1.432 -46.887 1.00 90.06 132 GLY A C 1
ATOM 1048 O O . GLY A 1 132 ? 43.273 1.369 -45.906 1.00 90.06 132 GLY A O 1
ATOM 1049 N N . VAL A 1 133 ? 43.549 1.331 -48.139 1.00 90.94 133 VAL A N 1
ATOM 1050 C CA . VAL A 1 133 ? 42.117 1.162 -48.449 1.00 90.94 133 VAL A CA 1
ATOM 1051 C C . VAL A 1 133 ? 41.586 -0.168 -47.903 1.00 90.94 133 VAL A C 1
ATOM 1053 O O . VAL A 1 133 ? 40.491 -0.198 -47.350 1.00 90.94 133 VAL A O 1
ATOM 1056 N N . ALA A 1 134 ? 42.366 -1.252 -47.974 1.00 91.00 134 ALA A N 1
ATOM 1057 C CA . ALA A 1 134 ? 41.990 -2.532 -47.371 1.00 91.00 134 ALA A CA 1
ATOM 1058 C C . ALA A 1 134 ? 41.821 -2.437 -45.843 1.00 91.00 134 ALA A C 1
ATOM 1060 O O . ALA A 1 134 ? 40.854 -2.966 -45.298 1.00 91.00 134 ALA A O 1
ATOM 1061 N N . SER A 1 135 ? 42.723 -1.732 -45.150 1.00 91.12 135 SER A N 1
ATOM 1062 C CA . SER A 1 135 ? 42.592 -1.486 -43.707 1.00 91.12 135 SER A CA 1
ATOM 1063 C C . SER A 1 135 ? 41.340 -0.671 -43.385 1.00 91.12 135 SER A C 1
ATOM 1065 O O . SER A 1 135 ? 40.611 -1.025 -42.464 1.00 91.12 135 SER A O 1
ATOM 1067 N N . MET A 1 136 ? 41.068 0.381 -44.164 1.00 91.19 136 MET A N 1
ATOM 1068 C CA . MET A 1 136 ? 39.876 1.214 -43.997 1.00 91.19 136 MET A CA 1
ATOM 1069 C C . MET A 1 136 ? 38.587 0.406 -44.189 1.00 91.19 136 MET A C 1
ATOM 1071 O O . MET A 1 136 ? 37.678 0.514 -43.372 1.00 91.19 136 MET A O 1
ATOM 1075 N N . ALA A 1 137 ? 38.523 -0.441 -45.223 1.00 92.12 137 ALA A N 1
ATOM 1076 C CA . ALA A 1 137 ? 37.379 -1.318 -45.466 1.00 92.12 137 ALA A CA 1
ATOM 1077 C C . ALA A 1 137 ? 37.139 -2.286 -44.293 1.00 92.12 137 ALA A C 1
ATOM 1079 O O . ALA A 1 137 ? 36.006 -2.422 -43.836 1.00 92.12 137 ALA A O 1
ATOM 1080 N N . ASN A 1 138 ? 38.202 -2.893 -43.750 1.00 91.81 138 ASN A N 1
ATOM 1081 C CA . ASN A 1 138 ? 38.097 -3.780 -42.587 1.00 91.81 138 ASN A CA 1
ATOM 1082 C C . ASN A 1 138 ? 37.589 -3.046 -41.338 1.00 91.81 138 ASN A C 1
ATOM 1084 O O . ASN A 1 138 ? 36.701 -3.552 -40.660 1.00 91.81 138 ASN A O 1
ATOM 1088 N N . GLN A 1 139 ? 38.113 -1.849 -41.056 1.00 91.56 139 GLN A N 1
ATOM 1089 C CA . GLN A 1 139 ? 37.673 -1.042 -39.913 1.00 91.56 139 GLN A CA 1
ATOM 1090 C C . GLN A 1 139 ? 36.215 -0.604 -40.043 1.00 91.56 139 GLN A C 1
ATOM 1092 O O . GLN A 1 139 ? 35.471 -0.660 -39.069 1.00 91.56 139 GLN A O 1
ATOM 1097 N N . LEU A 1 140 ? 35.779 -0.209 -41.240 1.00 93.19 140 LEU A N 1
ATOM 1098 C CA . LEU A 1 140 ? 34.380 0.140 -41.476 1.00 93.19 140 LEU A CA 1
ATOM 1099 C C . LEU A 1 140 ? 33.455 -1.076 -41.321 1.00 93.19 140 LEU A C 1
ATOM 1101 O O . LEU A 1 140 ? 32.378 -0.943 -40.748 1.00 93.19 140 LEU A O 1
ATOM 1105 N N . ASN A 1 141 ? 33.874 -2.261 -41.774 1.00 92.81 141 ASN A N 1
ATOM 1106 C CA . ASN A 1 141 ? 33.121 -3.500 -41.568 1.00 92.81 141 ASN A CA 1
ATOM 1107 C C . ASN A 1 141 ? 32.978 -3.833 -40.073 1.00 92.81 141 ASN A C 1
ATOM 1109 O O . ASN A 1 141 ? 31.877 -4.101 -39.598 1.00 92.81 141 ASN A O 1
ATOM 1113 N N . GLU A 1 142 ? 34.071 -3.738 -39.313 1.00 93.75 142 GLU A N 1
ATOM 1114 C CA . GLU A 1 142 ? 34.053 -3.949 -37.864 1.00 93.75 142 GLU A CA 1
ATOM 1115 C C . GLU A 1 142 ? 33.133 -2.949 -37.150 1.00 93.75 142 GLU A C 1
ATOM 1117 O O . GLU A 1 142 ? 32.305 -3.356 -36.336 1.00 93.75 142 GLU A O 1
ATOM 1122 N N . LEU A 1 143 ? 33.208 -1.660 -37.502 1.00 94.50 143 LEU A N 1
ATOM 1123 C CA . LEU A 1 143 ? 32.327 -0.626 -36.952 1.00 94.50 143 LEU A CA 1
ATOM 1124 C C . LEU A 1 143 ? 30.852 -0.909 -37.252 1.00 94.50 143 LEU A C 1
ATOM 1126 O O . LEU A 1 143 ? 30.018 -0.805 -36.357 1.00 94.50 143 LEU A O 1
ATOM 1130 N N . VAL A 1 144 ? 30.515 -1.310 -38.480 1.00 94.25 144 VAL A N 1
ATOM 1131 C CA . VAL A 1 144 ? 29.135 -1.679 -38.836 1.00 94.25 144 VAL A CA 1
ATOM 1132 C C . VAL A 1 144 ? 28.677 -2.924 -38.070 1.00 94.25 144 VAL A C 1
ATOM 1134 O O . VAL A 1 144 ? 27.535 -2.971 -37.613 1.00 94.25 144 VAL A O 1
ATOM 1137 N N . GLY A 1 145 ? 29.565 -3.897 -37.850 1.00 95.00 145 GLY A N 1
ATOM 1138 C CA . GLY A 1 145 ? 29.296 -5.051 -36.990 1.00 95.00 145 GLY A CA 1
ATOM 1139 C C . GLY A 1 145 ? 29.012 -4.661 -35.535 1.00 95.00 145 GLY A C 1
ATOM 1140 O O . GLY A 1 145 ? 28.053 -5.154 -34.940 1.00 95.00 145 GLY A O 1
ATOM 1141 N N . GLN A 1 146 ? 29.795 -3.737 -34.973 1.00 96.50 146 GLN A N 1
ATOM 1142 C CA . GLN A 1 146 ? 29.583 -3.210 -33.620 1.00 96.50 146 GLN A CA 1
ATOM 1143 C C . GLN A 1 146 ? 28.279 -2.411 -33.509 1.00 96.50 146 GLN A C 1
ATOM 1145 O O . GLN A 1 146 ? 27.545 -2.581 -32.533 1.00 96.50 146 GLN A O 1
ATOM 1150 N N . ILE A 1 147 ? 27.958 -1.586 -34.513 1.00 96.94 147 ILE A N 1
ATOM 1151 C CA . ILE A 1 147 ? 26.690 -0.845 -34.579 1.00 96.94 147 ILE A CA 1
ATOM 1152 C C . ILE A 1 147 ? 25.520 -1.825 -34.580 1.00 96.94 147 ILE A C 1
ATOM 1154 O O . ILE A 1 147 ? 24.624 -1.680 -33.757 1.00 96.94 147 ILE A O 1
ATOM 1158 N N . ARG A 1 148 ? 25.558 -2.857 -35.431 1.00 96.25 148 ARG A N 1
ATOM 1159 C CA . ARG A 1 148 ? 24.511 -3.885 -35.481 1.00 96.25 148 ARG A CA 1
ATOM 1160 C C . ARG A 1 148 ? 24.330 -4.584 -34.135 1.00 96.25 148 ARG A C 1
ATOM 1162 O O . ARG A 1 148 ? 23.217 -4.645 -33.639 1.00 96.25 148 ARG A O 1
ATOM 1169 N N . SER A 1 149 ? 25.421 -5.047 -33.524 1.00 97.38 149 SER A N 1
ATOM 1170 C CA . SER A 1 149 ? 25.379 -5.692 -32.203 1.00 97.38 149 SER A CA 1
ATOM 1171 C C . SER A 1 149 ? 24.770 -4.774 -31.132 1.00 97.38 149 SER A C 1
ATOM 1173 O O . SER A 1 149 ? 23.964 -5.200 -30.307 1.00 97.38 149 SER A O 1
ATOM 1175 N N . THR A 1 150 ? 25.107 -3.482 -31.176 1.00 97.75 150 THR A N 1
ATOM 1176 C CA . THR A 1 150 ? 24.543 -2.479 -30.263 1.00 97.75 150 THR A CA 1
ATOM 1177 C C . THR A 1 150 ? 23.055 -2.252 -30.527 1.00 97.75 150 THR A C 1
ATOM 1179 O O . THR A 1 150 ? 22.283 -2.158 -29.578 1.00 97.75 150 THR A O 1
ATOM 1182 N N . SER A 1 151 ? 22.634 -2.185 -31.793 1.00 97.88 151 SER A N 1
ATOM 1183 C CA . SER A 1 151 ? 21.222 -2.074 -32.169 1.00 97.88 151 SER A CA 1
ATOM 1184 C C . SER A 1 151 ? 20.408 -3.274 -31.686 1.00 97.88 151 SER A C 1
ATOM 1186 O O . SER A 1 151 ? 19.363 -3.063 -31.077 1.00 97.88 151 SER A O 1
ATOM 1188 N N . ASP A 1 152 ? 20.918 -4.496 -31.863 1.00 97.62 152 ASP A N 1
ATOM 1189 C CA . ASP A 1 152 ? 20.269 -5.725 -31.386 1.00 97.62 152 ASP A CA 1
ATOM 1190 C C . ASP A 1 152 ? 20.129 -5.710 -29.845 1.00 97.62 152 ASP A C 1
ATOM 1192 O O . ASP A 1 152 ? 19.084 -6.058 -29.292 1.00 97.62 152 ASP A O 1
ATOM 1196 N N . LEU A 1 153 ? 21.155 -5.231 -29.124 1.00 97.50 153 LEU A N 1
ATOM 1197 C CA . LEU A 1 153 ? 21.103 -5.074 -27.665 1.00 97.50 153 LEU A CA 1
ATOM 1198 C C . LEU A 1 153 ? 20.080 -4.011 -27.226 1.00 97.50 153 LEU A C 1
ATOM 1200 O O . LEU A 1 153 ? 19.356 -4.215 -26.252 1.00 97.50 153 LEU A O 1
ATOM 1204 N N . VAL A 1 154 ? 20.011 -2.876 -27.927 1.00 98.00 154 VAL A N 1
ATOM 1205 C CA . VAL A 1 154 ? 19.035 -1.808 -27.653 1.00 98.00 154 VAL A CA 1
ATOM 1206 C C . VAL A 1 154 ? 17.609 -2.290 -27.908 1.00 98.00 154 VAL A C 1
ATOM 1208 O O . VAL A 1 154 ? 16.723 -1.985 -27.109 1.00 98.00 154 VAL A O 1
ATOM 1211 N N . GLU A 1 155 ? 17.382 -3.055 -28.976 1.00 97.88 155 GLU A N 1
ATOM 1212 C CA . GLU A 1 155 ? 16.091 -3.680 -29.266 1.00 97.88 155 GLU A CA 1
ATOM 1213 C C . GLU A 1 155 ? 15.697 -4.643 -28.142 1.00 97.88 155 GLU A C 1
ATOM 1215 O O . GLU A 1 155 ? 14.632 -4.483 -27.545 1.00 97.88 155 GLU A O 1
ATOM 1220 N N . SER A 1 156 ? 16.592 -5.564 -27.766 1.00 97.56 156 SER A N 1
ATOM 1221 C CA . SER A 1 156 ? 16.350 -6.497 -26.661 1.00 97.56 156 SER A CA 1
ATOM 1222 C C . SER A 1 156 ? 16.026 -5.763 -25.357 1.00 97.56 156 SER A C 1
ATOM 1224 O O . SER A 1 156 ? 15.039 -6.088 -24.701 1.00 97.56 156 SER A O 1
ATOM 1226 N N . ASN A 1 157 ? 16.798 -4.739 -24.991 1.00 97.50 157 ASN A N 1
ATOM 1227 C CA . ASN A 1 157 ? 16.546 -3.965 -23.776 1.00 97.50 157 ASN A CA 1
ATOM 1228 C C . ASN A 1 157 ? 15.207 -3.224 -23.837 1.00 97.50 157 ASN A C 1
ATOM 1230 O O . ASN A 1 157 ? 14.488 -3.174 -22.844 1.00 97.50 157 ASN A O 1
ATOM 1234 N N . SER A 1 158 ? 14.847 -2.688 -25.004 1.00 97.69 158 SER A N 1
ATOM 1235 C CA . SER A 1 158 ? 13.567 -2.006 -25.210 1.00 97.69 158 SER A CA 1
ATOM 1236 C C . SER A 1 158 ? 12.386 -2.972 -25.057 1.00 97.69 158 SER A C 1
ATOM 1238 O O . SER A 1 158 ? 11.383 -2.608 -24.445 1.00 97.69 158 SER A O 1
ATOM 1240 N N . THR A 1 159 ? 12.511 -4.218 -25.535 1.00 97.50 159 THR A N 1
ATOM 1241 C CA . THR A 1 159 ? 11.488 -5.259 -25.313 1.00 97.50 159 THR A CA 1
ATOM 1242 C C . THR A 1 159 ? 11.361 -5.653 -23.841 1.00 97.50 159 THR A C 1
ATOM 1244 O O . THR A 1 159 ? 10.240 -5.770 -23.347 1.00 97.50 159 THR A O 1
ATOM 1247 N N . SER A 1 160 ? 12.476 -5.771 -23.111 1.00 97.56 160 SER A N 1
ATOM 1248 C CA . SER A 1 160 ? 12.457 -6.020 -21.664 1.00 97.56 160 SER A CA 1
ATOM 1249 C C . SER A 1 160 ? 11.787 -4.875 -20.907 1.00 97.56 160 SER A C 1
ATOM 1251 O O . SER A 1 160 ? 10.886 -5.119 -20.114 1.00 97.56 160 SER A O 1
ATOM 1253 N N . VAL A 1 161 ? 12.135 -3.621 -21.218 1.00 97.81 161 VAL A N 1
ATOM 1254 C CA . VAL A 1 161 ? 11.510 -2.436 -20.604 1.00 97.81 161 VAL A CA 1
ATOM 1255 C C . VAL A 1 161 ? 10.004 -2.393 -20.875 1.00 97.81 161 VAL A C 1
ATOM 1257 O O . VAL A 1 161 ? 9.231 -2.067 -19.977 1.00 97.81 161 VAL A O 1
ATOM 1260 N N . ALA A 1 162 ? 9.561 -2.742 -22.086 1.00 97.31 162 ALA A N 1
ATOM 1261 C CA . ALA A 1 162 ? 8.136 -2.818 -22.405 1.00 97.31 162 ALA A CA 1
ATOM 1262 C C . ALA A 1 162 ? 7.417 -3.917 -21.600 1.00 97.31 162 ALA A C 1
ATOM 1264 O O . ALA A 1 162 ? 6.304 -3.700 -21.118 1.00 97.31 162 ALA A O 1
ATOM 1265 N N . SER A 1 163 ? 8.060 -5.074 -21.416 1.00 97.56 163 SER A N 1
ATOM 1266 C CA . SER A 1 163 ? 7.546 -6.160 -20.574 1.00 97.56 163 SER A CA 1
ATOM 1267 C C . SER A 1 163 ? 7.445 -5.739 -19.104 1.00 97.56 163 SER A C 1
ATOM 1269 O O . SER A 1 163 ? 6.407 -5.945 -18.474 1.00 97.56 163 SER A O 1
ATOM 1271 N N . ASP A 1 164 ? 8.484 -5.097 -18.569 1.00 97.69 164 ASP A N 1
ATOM 1272 C CA . ASP A 1 164 ? 8.507 -4.593 -17.194 1.00 97.69 164 ASP A CA 1
ATOM 1273 C C . ASP A 1 164 ? 7.424 -3.531 -16.978 1.00 97.69 164 ASP A C 1
ATOM 1275 O O . ASP A 1 164 ? 6.711 -3.559 -15.975 1.00 97.69 164 ASP A O 1
ATOM 1279 N N . ALA A 1 165 ? 7.228 -2.629 -17.945 1.00 97.31 165 ALA A N 1
ATOM 1280 C CA . ALA A 1 165 ? 6.153 -1.642 -17.904 1.00 97.31 165 ALA A CA 1
ATOM 1281 C C . ALA A 1 165 ? 4.765 -2.303 -17.851 1.00 97.31 165 ALA A C 1
ATOM 1283 O O . ALA A 1 165 ? 3.909 -1.868 -17.083 1.00 97.31 165 ALA A O 1
ATOM 1284 N N . HIS A 1 166 ? 4.542 -3.379 -18.612 1.00 96.75 166 HIS A N 1
ATOM 1285 C CA . HIS A 1 166 ? 3.282 -4.124 -18.576 1.00 96.75 166 HIS A CA 1
ATOM 1286 C C . HIS A 1 166 ? 3.065 -4.857 -17.240 1.00 96.75 166 HIS A C 1
ATOM 1288 O O . HIS A 1 166 ? 1.960 -4.840 -16.691 1.00 96.75 166 HIS A O 1
ATOM 1294 N N . SER A 1 167 ? 4.125 -5.446 -16.678 1.00 97.38 167 SER A N 1
ATOM 1295 C CA . SER A 1 167 ? 4.083 -6.055 -15.344 1.00 97.38 167 SER A CA 1
ATOM 1296 C C . SER A 1 167 ? 3.770 -5.017 -14.263 1.00 97.38 167 SER A C 1
ATOM 1298 O O . SER A 1 167 ? 2.932 -5.265 -13.399 1.00 97.38 167 SER A O 1
ATOM 1300 N N . ASN A 1 168 ? 4.389 -3.836 -14.340 1.00 97.25 168 ASN A N 1
ATOM 1301 C CA . ASN A 1 168 ? 4.139 -2.736 -13.410 1.00 97.25 168 ASN A CA 1
ATOM 1302 C C . ASN A 1 168 ? 2.698 -2.227 -13.493 1.00 97.25 168 ASN A C 1
ATOM 1304 O O . ASN A 1 168 ? 2.101 -1.971 -12.454 1.00 97.25 168 ASN A O 1
ATOM 1308 N N . LEU A 1 169 ? 2.120 -2.122 -14.696 1.00 97.69 169 LEU A N 1
ATOM 1309 C CA . LEU A 1 169 ? 0.702 -1.779 -14.860 1.00 97.69 169 LEU A CA 1
ATOM 1310 C C . LEU A 1 169 ? -0.203 -2.815 -14.184 1.00 97.69 169 LEU A C 1
ATOM 1312 O O . LEU A 1 169 ? -1.051 -2.453 -13.380 1.00 97.69 169 LEU A O 1
ATOM 1316 N N . THR A 1 170 ? 0.050 -4.104 -14.420 1.00 97.19 170 THR A N 1
ATOM 1317 C CA . THR A 1 170 ? -0.720 -5.188 -13.783 1.00 97.19 170 THR A CA 1
ATOM 1318 C C . THR A 1 170 ? -0.591 -5.157 -12.256 1.00 97.19 170 THR A C 1
ATOM 1320 O O . THR A 1 170 ? -1.536 -5.463 -11.530 1.00 97.19 170 THR A O 1
ATOM 1323 N N . GLN A 1 171 ? 0.590 -4.811 -11.740 1.00 97.62 171 GLN A N 1
ATOM 1324 C CA . GLN A 1 171 ? 0.810 -4.684 -10.304 1.00 97.62 171 GLN A CA 1
ATOM 1325 C C . GLN A 1 171 ? 0.130 -3.440 -9.720 1.00 97.62 171 GLN A C 1
ATOM 1327 O O . GLN A 1 171 ? -0.391 -3.519 -8.611 1.00 97.62 171 GLN A O 1
ATOM 1332 N N . ALA A 1 172 ? 0.088 -2.334 -10.463 1.00 97.56 172 ALA A N 1
ATOM 1333 C CA . ALA A 1 172 ? -0.650 -1.138 -10.076 1.00 97.56 172 ALA A CA 1
ATOM 1334 C C . ALA A 1 172 ? -2.162 -1.407 -9.996 1.00 97.56 172 ALA A C 1
ATOM 1336 O O . ALA A 1 172 ? -2.782 -1.000 -9.018 1.00 97.56 172 ALA A O 1
ATOM 1337 N N . ASP A 1 173 ? -2.729 -2.157 -10.949 1.00 97.19 173 ASP A N 1
ATOM 1338 C CA . ASP A 1 173 ? -4.143 -2.560 -10.918 1.00 97.19 173 ASP A CA 1
ATOM 1339 C C . ASP A 1 173 ? -4.456 -3.404 -9.668 1.00 97.19 173 ASP A C 1
ATOM 1341 O O . ASP A 1 173 ? -5.409 -3.128 -8.943 1.00 97.19 173 ASP A O 1
ATOM 1345 N N . ARG A 1 174 ? -3.601 -4.384 -9.338 1.00 97.00 174 ARG A N 1
ATOM 1346 C CA . ARG A 1 174 ? -3.747 -5.173 -8.097 1.00 97.00 174 ARG A CA 1
ATOM 1347 C C . ARG A 1 174 ? -3.625 -4.319 -6.842 1.00 97.00 174 ARG A C 1
ATOM 1349 O O . ARG A 1 174 ? -4.378 -4.507 -5.895 1.00 97.00 174 ARG A O 1
ATOM 1356 N N . GLN A 1 175 ? -2.677 -3.385 -6.825 1.00 96.38 175 GLN A N 1
ATOM 1357 C CA . GLN A 1 175 ? -2.511 -2.473 -5.699 1.00 96.38 175 GLN A CA 1
ATOM 1358 C C . GLN A 1 175 ? -3.747 -1.581 -5.527 1.00 96.38 175 GLN A C 1
ATOM 1360 O O . GLN A 1 175 ? -4.128 -1.289 -4.397 1.00 96.38 175 GLN A O 1
ATOM 1365 N N . GLN A 1 176 ? -4.391 -1.167 -6.621 1.00 97.44 176 GLN A N 1
ATOM 1366 C CA . GLN A 1 176 ? -5.656 -0.444 -6.559 1.00 97.44 176 GLN A CA 1
ATOM 1367 C C . GLN A 1 176 ? -6.763 -1.304 -5.931 1.00 97.44 176 GLN A C 1
ATOM 1369 O O . GLN A 1 176 ? -7.435 -0.826 -5.020 1.00 97.44 176 GLN A O 1
ATOM 1374 N N . GLU A 1 177 ? -6.912 -2.566 -6.347 1.00 97.06 177 GLU A N 1
ATOM 1375 C CA . GLU A 1 177 ? -7.883 -3.494 -5.744 1.00 97.06 177 GLU A CA 1
ATOM 1376 C C . GLU A 1 177 ? -7.631 -3.694 -4.238 1.00 97.06 177 GLU A C 1
ATOM 1378 O O . GLU A 1 177 ? -8.566 -3.667 -3.437 1.00 97.06 177 GLU A O 1
ATOM 1383 N N . GLU A 1 178 ? -6.370 -3.849 -3.823 1.00 97.12 178 GLU A N 1
ATOM 1384 C CA . GLU A 1 178 ? -6.002 -3.951 -2.404 1.00 97.12 178 GLU A CA 1
ATOM 1385 C C . GLU A 1 178 ? -6.348 -2.671 -1.629 1.00 97.12 178 GLU A C 1
ATOM 1387 O O . GLU A 1 178 ? -6.861 -2.739 -0.511 1.00 97.12 178 GLU A O 1
ATOM 1392 N N . VAL A 1 179 ? -6.109 -1.493 -2.216 1.00 97.06 179 VAL A N 1
ATOM 1393 C CA . VAL A 1 179 ? -6.476 -0.208 -1.604 1.00 97.06 179 VAL A CA 1
ATOM 1394 C C . VAL A 1 179 ? -7.991 -0.087 -1.454 1.00 97.06 179 VAL A C 1
ATOM 1396 O O . VAL A 1 179 ? -8.453 0.336 -0.395 1.00 97.06 179 VAL A O 1
ATOM 1399 N N . GLU A 1 180 ? -8.771 -0.488 -2.459 1.00 96.38 180 GLU A N 1
ATOM 1400 C CA . GLU A 1 180 ? -10.236 -0.500 -2.380 1.00 96.38 180 GLU A CA 1
ATOM 1401 C C . GLU A 1 180 ? -10.730 -1.419 -1.250 1.00 96.38 180 GLU A C 1
ATOM 1403 O O . GLU A 1 180 ? -11.573 -1.007 -0.452 1.00 96.38 180 GLU A O 1
ATOM 1408 N N . GLN A 1 181 ? -10.138 -2.608 -1.089 1.00 96.12 181 GLN A N 1
ATOM 1409 C CA . GLN A 1 181 ? -10.457 -3.509 0.028 1.00 96.12 181 GLN A CA 1
ATOM 1410 C C . GLN A 1 181 ? -10.126 -2.898 1.394 1.00 96.12 181 GLN A C 1
ATOM 1412 O O . GLN A 1 181 ? -10.909 -3.024 2.339 1.00 96.12 181 GLN A O 1
ATOM 1417 N N . VAL A 1 182 ? -8.982 -2.218 1.515 1.00 96.75 182 VAL A N 1
ATOM 1418 C CA . VAL A 1 182 ? -8.606 -1.519 2.752 1.00 96.75 182 VAL A CA 1
ATOM 1419 C C . VAL A 1 182 ? -9.602 -0.405 3.069 1.00 96.75 182 VAL A C 1
ATOM 1421 O O . VAL A 1 182 ? -9.981 -0.248 4.229 1.00 96.75 182 VAL A O 1
ATOM 1424 N N . VAL A 1 183 ? -10.060 0.346 2.064 1.00 96.12 183 VAL A N 1
ATOM 1425 C CA . VAL A 1 183 ? -11.094 1.375 2.248 1.00 96.12 183 VAL A CA 1
ATOM 1426 C C . VAL A 1 183 ? -12.387 0.751 2.770 1.00 96.12 183 VAL A C 1
ATOM 1428 O O . VAL A 1 183 ? -12.912 1.229 3.774 1.00 96.12 183 VAL A O 1
ATOM 1431 N N . THR A 1 184 ? -12.851 -0.352 2.178 1.00 95.62 184 THR A N 1
ATOM 1432 C CA . THR A 1 184 ? -14.035 -1.073 2.674 1.00 95.62 184 THR A CA 1
ATOM 1433 C C . THR A 1 184 ? -13.858 -1.530 4.124 1.00 95.62 184 THR A C 1
ATOM 1435 O O . THR A 1 184 ? -14.739 -1.309 4.952 1.00 95.62 184 THR A O 1
ATOM 1438 N N . ALA A 1 185 ? -12.699 -2.093 4.478 1.00 96.00 185 ALA A N 1
ATOM 1439 C CA . ALA A 1 185 ? -12.418 -2.495 5.856 1.00 96.00 185 ALA A CA 1
ATOM 1440 C C . ALA A 1 185 ? -12.431 -1.299 6.827 1.00 96.00 185 ALA A C 1
ATOM 1442 O O . ALA A 1 185 ? -12.905 -1.415 7.957 1.00 96.00 185 ALA A O 1
ATOM 1443 N N . ILE A 1 186 ? -11.939 -0.131 6.401 1.00 95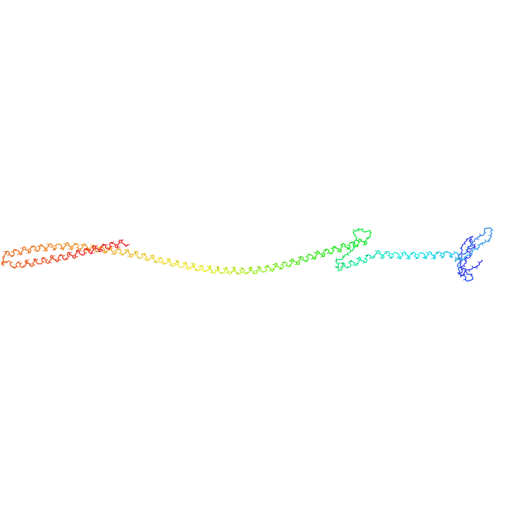.62 186 ILE A N 1
ATOM 1444 C CA . ILE A 1 186 ? -12.001 1.105 7.192 1.00 95.62 186 ILE A CA 1
AT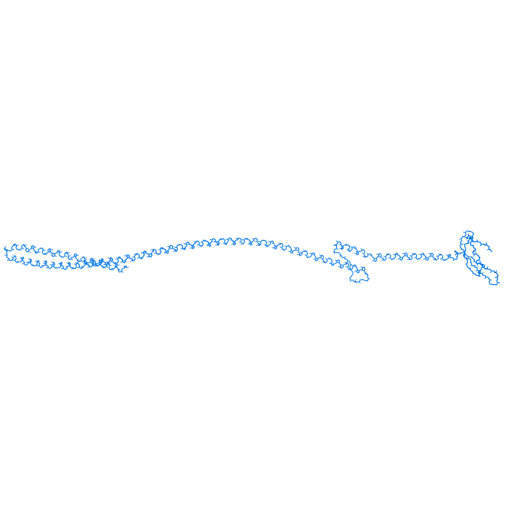OM 1445 C C . ILE A 1 186 ? -13.451 1.558 7.398 1.00 95.62 186 ILE A C 1
ATOM 1447 O O . ILE A 1 186 ? -13.802 1.948 8.512 1.00 95.62 186 ILE A O 1
ATOM 1451 N N . GLU A 1 187 ? -14.300 1.482 6.374 1.00 95.56 187 GLU A N 1
ATOM 1452 C CA . GLU A 1 187 ? -15.727 1.805 6.488 1.00 95.56 187 GLU A CA 1
ATOM 1453 C C . GLU A 1 187 ? -16.452 0.857 7.458 1.00 95.56 187 GLU A C 1
ATOM 1455 O O . GLU A 1 187 ? -17.198 1.313 8.332 1.00 95.56 187 GLU A O 1
ATOM 1460 N N . GLU A 1 188 ? -16.184 -0.450 7.380 1.00 95.69 188 GLU A N 1
ATOM 1461 C CA . GLU A 1 188 ? -16.726 -1.445 8.315 1.00 95.69 188 GLU A CA 1
ATOM 1462 C C . GLU A 1 188 ? -16.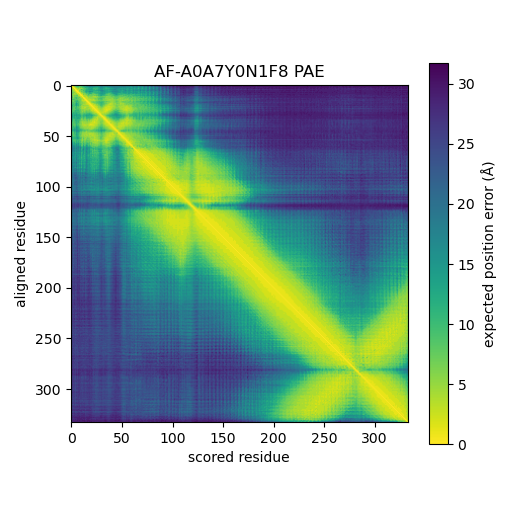257 -1.201 9.756 1.00 95.69 188 GLU A C 1
ATOM 1464 O O . GLU A 1 188 ? -17.055 -1.268 10.700 1.00 95.69 188 GLU A O 1
ATOM 1469 N N . MET A 1 189 ? -14.978 -0.861 9.945 1.00 95.94 189 MET A N 1
ATOM 1470 C CA . MET A 1 189 ? -14.437 -0.492 11.255 1.00 95.94 189 MET A CA 1
ATOM 1471 C C . MET A 1 189 ? -15.081 0.785 11.798 1.00 95.94 189 MET A C 1
ATOM 1473 O O . MET A 1 189 ? -15.418 0.835 12.981 1.00 95.94 189 MET A O 1
ATOM 1477 N N . ALA A 1 190 ? -15.293 1.803 10.960 1.00 96.75 190 ALA A N 1
ATOM 1478 C CA . ALA A 1 190 ? -15.952 3.044 11.360 1.00 96.75 190 ALA A CA 1
ATOM 1479 C C . ALA A 1 190 ? -17.407 2.794 11.790 1.00 96.75 190 ALA A C 1
ATOM 1481 O O . ALA A 1 190 ? -17.840 3.282 12.836 1.00 96.75 190 ALA A O 1
ATOM 1482 N N . SER A 1 191 ? -18.140 1.972 11.035 1.00 96.56 191 SER A N 1
ATOM 1483 C CA . SER A 1 191 ? -19.502 1.546 11.379 1.00 96.56 191 SER A CA 1
ATOM 1484 C C . SER A 1 191 ? -19.550 0.756 12.694 1.00 96.56 191 SER A C 1
ATOM 1486 O O . SER A 1 191 ? -20.395 1.004 13.563 1.00 96.56 191 SER A O 1
ATOM 1488 N N . SER A 1 192 ? -18.590 -0.150 12.893 1.00 96.69 192 SER A N 1
ATOM 1489 C CA . SER A 1 192 ? -18.459 -0.923 14.131 1.00 96.69 192 SER A CA 1
ATOM 1490 C C . SER A 1 192 ? -18.152 -0.022 15.327 1.00 96.69 192 SER A C 1
ATOM 1492 O O . SER A 1 192 ? -18.787 -0.151 16.372 1.00 96.69 192 SER A O 1
ATOM 1494 N N . ALA A 1 193 ? -17.238 0.939 15.175 1.00 96.06 193 ALA A N 1
ATOM 1495 C CA . ALA A 1 193 ? -16.912 1.910 16.216 1.00 96.06 193 ALA A CA 1
ATOM 1496 C C . ALA A 1 193 ? -18.126 2.774 16.593 1.00 96.06 193 ALA A C 1
ATOM 1498 O O . ALA A 1 193 ? -18.384 2.986 17.778 1.00 96.06 193 ALA A O 1
ATOM 1499 N N . GLN A 1 194 ? -18.913 3.209 15.604 1.00 97.00 194 GLN A N 1
ATOM 1500 C CA . GLN A 1 194 ? -20.152 3.949 15.837 1.00 97.00 194 GLN A CA 1
ATOM 1501 C C . GLN A 1 194 ? -21.187 3.107 16.597 1.00 97.00 194 GLN A C 1
ATOM 1503 O O . GLN A 1 194 ? -21.819 3.599 17.533 1.00 97.00 194 GLN A O 1
ATOM 1508 N N . SER A 1 195 ? -21.330 1.831 16.234 1.00 96.12 195 SER A N 1
ATOM 1509 C CA . SER A 1 195 ? -22.230 0.894 16.920 1.00 96.12 195 SER A CA 1
ATOM 1510 C C . SER A 1 195 ? -21.801 0.663 18.372 1.00 96.12 195 SER A C 1
ATOM 1512 O O . SER A 1 195 ? -22.631 0.675 19.280 1.00 96.12 195 SER A O 1
ATOM 1514 N N . VAL A 1 196 ? -20.494 0.520 18.618 1.00 97.38 196 VAL A N 1
ATOM 1515 C CA . VAL A 1 196 ? -19.938 0.405 19.975 1.00 97.38 196 VAL A CA 1
ATOM 1516 C C . VAL A 1 196 ? -20.199 1.676 20.782 1.00 97.38 196 VAL A C 1
ATOM 1518 O O . VAL A 1 196 ? -20.628 1.577 21.928 1.00 97.38 196 VAL A O 1
ATOM 1521 N N . ALA A 1 197 ? -20.007 2.863 20.199 1.00 96.94 197 ALA A N 1
ATOM 1522 C CA . ALA A 1 197 ? -20.293 4.126 20.876 1.00 96.94 197 ALA A CA 1
ATOM 1523 C C . ALA A 1 197 ? -21.771 4.230 21.297 1.00 96.94 197 ALA A C 1
ATOM 1525 O O . ALA A 1 197 ? -22.062 4.546 22.449 1.00 96.94 197 ALA A O 1
ATOM 1526 N N . GLN A 1 198 ? -22.704 3.873 20.407 1.00 96.75 198 GLN A N 1
ATOM 1527 C CA . GLN A 1 198 ? -24.138 3.829 20.723 1.00 96.75 198 GLN A CA 1
ATOM 1528 C C . GLN A 1 198 ? -24.465 2.817 21.828 1.00 96.75 198 GLN A C 1
ATOM 1530 O O . GLN A 1 198 ? -25.273 3.096 22.715 1.00 96.75 198 GLN A O 1
ATOM 1535 N N . GLN A 1 199 ? -23.821 1.648 21.807 1.00 97.06 199 GLN A N 1
ATOM 1536 C CA . GLN A 1 199 ? -24.008 0.634 22.840 1.00 97.06 199 GLN A CA 1
ATOM 1537 C C . GLN A 1 199 ? -23.506 1.117 24.207 1.00 97.06 199 GLN A C 1
ATOM 1539 O O . GLN A 1 199 ? -24.153 0.856 25.221 1.00 97.06 199 GLN A O 1
ATOM 1544 N N . VAL A 1 200 ? -22.380 1.834 24.242 1.00 97.06 200 VAL A N 1
ATOM 1545 C CA . VAL A 1 200 ? -21.832 2.434 25.467 1.00 97.06 200 VAL A CA 1
ATOM 1546 C C . VAL A 1 200 ? -22.766 3.513 26.017 1.00 97.06 200 VAL A C 1
ATOM 1548 O O . VAL A 1 200 ? -23.025 3.513 27.218 1.00 97.06 200 VAL A O 1
ATOM 1551 N N . GLU A 1 201 ? -23.331 4.370 25.162 1.00 97.25 201 GLU A N 1
ATOM 1552 C CA . GLU A 1 201 ? -24.337 5.371 25.554 1.00 97.25 201 GLU A CA 1
ATOM 1553 C C . GLU A 1 201 ? -25.566 4.700 26.196 1.00 97.25 201 GLU A C 1
ATOM 1555 O O . GLU A 1 201 ? -26.001 5.075 27.285 1.00 97.25 201 GLU A O 1
ATOM 1560 N N . SER A 1 202 ? -26.082 3.633 25.573 1.00 97.00 202 SER A N 1
ATOM 1561 C CA . SER A 1 202 ? -27.212 2.866 26.111 1.00 97.00 202 SER A CA 1
ATOM 1562 C C . SER A 1 202 ? -26.885 2.200 27.452 1.00 97.00 202 SER A C 1
ATOM 1564 O O . SER A 1 202 ? -27.720 2.192 28.358 1.00 97.00 202 SER A O 1
ATOM 1566 N N . ILE A 1 203 ? -25.671 1.665 27.613 1.00 97.19 203 ILE A N 1
ATOM 1567 C CA . ILE A 1 203 ? -25.215 1.099 28.889 1.00 97.19 203 ILE A CA 1
ATOM 1568 C C . ILE A 1 203 ? -25.136 2.189 29.961 1.00 97.19 203 ILE A C 1
ATOM 1570 O O . ILE A 1 203 ? -25.576 1.953 31.085 1.00 97.19 203 ILE A O 1
ATOM 1574 N N . ALA A 1 204 ? -24.612 3.371 29.631 1.00 97.44 204 ALA A N 1
ATOM 1575 C CA . ALA A 1 204 ? -24.529 4.487 30.566 1.00 97.44 204 ALA A CA 1
ATOM 1576 C C . ALA A 1 204 ? -25.920 4.911 31.068 1.00 97.44 204 ALA A C 1
ATOM 1578 O O . ALA A 1 204 ? -26.096 5.103 32.273 1.00 97.44 204 ALA A O 1
ATOM 1579 N N . GLU A 1 205 ? -26.920 4.969 30.182 1.00 97.19 205 GLU A N 1
ATOM 1580 C CA . GLU A 1 205 ? -28.301 5.271 30.576 1.00 97.19 205 GLU A CA 1
ATOM 1581 C C . GLU A 1 205 ? -28.903 4.167 31.460 1.00 97.19 205 GLU A C 1
ATOM 1583 O O . GLU A 1 205 ? -29.495 4.458 32.499 1.00 97.19 205 GLU A O 1
ATOM 1588 N N . ASN A 1 206 ? -28.680 2.892 31.127 1.00 97.12 206 ASN A N 1
ATOM 1589 C CA . ASN A 1 206 ? -29.141 1.776 31.960 1.00 97.12 206 ASN A CA 1
ATOM 1590 C C . ASN A 1 206 ? -28.509 1.798 33.361 1.00 97.12 206 ASN A C 1
ATOM 1592 O O . ASN A 1 206 ? -29.198 1.571 34.355 1.00 97.12 206 ASN A O 1
ATOM 1596 N N . VAL A 1 207 ? -27.212 2.108 33.464 1.00 97.50 207 VAL A N 1
ATOM 1597 C CA . VAL A 1 207 ? -26.516 2.266 34.753 1.00 97.50 207 VAL A CA 1
ATOM 1598 C C . VAL A 1 207 ? -27.091 3.442 35.540 1.00 97.50 207 VAL A C 1
ATOM 1600 O O . VAL A 1 207 ? -27.296 3.336 36.751 1.00 97.50 207 VAL A O 1
ATOM 1603 N N . ARG A 1 208 ? -27.396 4.555 34.867 1.00 97.06 208 ARG A N 1
ATOM 1604 C CA . ARG A 1 208 ? -28.038 5.716 35.488 1.00 97.06 208 ARG A CA 1
ATOM 1605 C C . ARG A 1 208 ? -29.427 5.363 36.029 1.00 97.06 208 ARG A C 1
ATOM 1607 O O . ARG A 1 208 ? -29.724 5.734 37.163 1.00 97.06 208 ARG A O 1
ATOM 1614 N N . SER A 1 209 ? -30.230 4.612 35.274 1.00 97.12 209 SER A N 1
ATOM 1615 C CA . SER A 1 209 ? -31.532 4.106 35.729 1.00 97.12 209 SER A CA 1
ATOM 1616 C C . SER A 1 209 ? -31.385 3.180 36.937 1.00 97.12 209 SER A C 1
ATOM 1618 O O . SER A 1 209 ? -32.032 3.402 37.953 1.00 97.12 209 SER A O 1
ATOM 1620 N N . ALA A 1 210 ? -30.468 2.211 36.890 1.00 97.31 210 ALA A N 1
ATOM 1621 C CA . ALA A 1 210 ? -30.231 1.291 38.004 1.00 97.31 210 ALA A CA 1
ATOM 1622 C C . ALA A 1 210 ? -29.780 2.013 39.288 1.00 97.31 210 ALA A C 1
ATOM 1624 O O . ALA A 1 210 ? -30.141 1.614 40.398 1.00 97.31 210 ALA A O 1
ATOM 1625 N N . ASN A 1 211 ? -29.010 3.098 39.156 1.00 97.31 211 ASN A N 1
ATOM 1626 C CA . ASN A 1 211 ? -28.626 3.939 40.287 1.00 97.31 211 ASN A CA 1
ATOM 1627 C C . ASN A 1 211 ? -29.829 4.701 40.874 1.00 97.31 211 ASN A C 1
ATOM 1629 O O . ASN A 1 211 ? -29.941 4.801 42.094 1.00 97.31 211 ASN A O 1
ATOM 1633 N N . LEU A 1 212 ? -30.742 5.202 40.033 1.00 97.12 212 LEU A N 1
ATOM 1634 C CA . LEU A 1 212 ? -31.991 5.823 40.492 1.00 97.12 212 LEU A CA 1
ATOM 1635 C C . LEU A 1 212 ? -32.892 4.810 41.207 1.00 97.12 212 LEU A C 1
ATOM 1637 O O . LEU A 1 212 ? -33.387 5.105 42.293 1.00 97.12 212 LEU A O 1
ATOM 1641 N N . ASP A 1 213 ? -33.040 3.606 40.656 1.00 96.69 213 ASP A N 1
ATOM 1642 C CA . ASP A 1 213 ? -33.818 2.531 41.278 1.00 96.69 213 ASP A CA 1
ATOM 1643 C C . ASP A 1 213 ? -33.218 2.119 42.627 1.00 96.69 213 ASP A C 1
ATOM 1645 O O . ASP A 1 213 ? -33.940 1.940 43.606 1.00 96.69 213 ASP A O 1
ATOM 1649 N N . SER A 1 214 ? -31.886 2.046 42.717 1.00 97.38 214 SER A N 1
ATOM 1650 C CA . SER A 1 214 ? -31.182 1.761 43.974 1.00 97.38 214 SER A CA 1
ATOM 1651 C C . SER A 1 214 ? -31.400 2.858 45.020 1.00 97.38 214 SER A C 1
ATOM 1653 O O . SER A 1 214 ? -31.616 2.548 46.190 1.00 97.38 214 SER A O 1
ATOM 1655 N N . GLN A 1 215 ? -31.392 4.135 44.618 1.00 96.50 215 GLN A N 1
ATOM 1656 C CA . GLN A 1 215 ? -31.712 5.252 45.517 1.00 96.50 215 GLN A CA 1
ATOM 1657 C C . GLN A 1 215 ? -33.167 5.203 45.983 1.00 96.50 215 GLN A C 1
ATOM 1659 O O . GLN A 1 215 ? -33.431 5.362 47.172 1.00 96.50 215 GLN A O 1
ATOM 1664 N N . SER A 1 216 ? -34.107 4.918 45.078 1.00 96.06 216 SER A N 1
ATOM 1665 C CA . SER A 1 216 ? -35.512 4.728 45.445 1.00 96.06 216 SER A CA 1
ATOM 1666 C C . SER A 1 216 ? -35.683 3.555 46.412 1.00 96.06 216 SER A C 1
ATOM 1668 O O . SER A 1 216 ? -36.449 3.654 47.368 1.00 96.06 216 SER A O 1
ATOM 1670 N N . GLY A 1 217 ? -34.964 2.453 46.188 1.00 96.69 217 GLY A N 1
ATOM 1671 C CA . GLY A 1 217 ? -34.943 1.302 47.087 1.00 96.69 217 GLY A CA 1
ATOM 1672 C C . GLY A 1 217 ? -34.418 1.663 48.476 1.00 96.69 217 GLY A C 1
ATOM 1673 O O . GLY A 1 217 ? -35.017 1.260 49.471 1.00 96.69 217 GLY A O 1
ATOM 1674 N N . LEU A 1 218 ? -33.359 2.475 48.554 1.00 96.06 218 LEU A N 1
ATOM 1675 C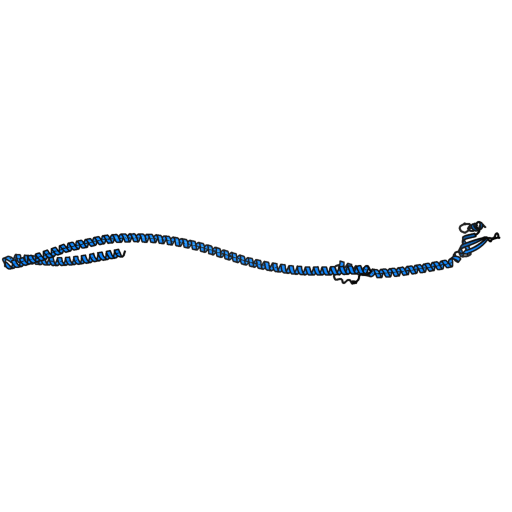 CA . LEU A 1 218 ? -32.830 2.975 49.824 1.00 96.06 218 LEU A CA 1
ATOM 1676 C C . LEU A 1 218 ? -33.885 3.782 50.591 1.00 96.06 218 LEU A C 1
ATOM 1678 O O . LEU A 1 218 ? -34.110 3.508 51.765 1.00 96.06 218 LEU A O 1
ATOM 1682 N N . THR A 1 219 ? -34.588 4.702 49.924 1.00 95.75 219 THR A N 1
ATOM 1683 C CA . THR A 1 219 ? -35.664 5.488 50.551 1.00 95.75 219 THR A CA 1
ATOM 1684 C C . THR A 1 219 ? -36.801 4.605 51.073 1.00 95.75 219 THR A C 1
ATOM 1686 O O . THR A 1 219 ? -37.344 4.868 52.144 1.00 95.75 219 THR A O 1
ATOM 1689 N N . ILE A 1 220 ? -37.155 3.533 50.357 1.00 96.12 220 ILE A N 1
ATOM 1690 C CA . ILE A 1 220 ? -38.162 2.570 50.829 1.00 96.12 220 ILE A CA 1
ATOM 1691 C C . ILE A 1 220 ? -37.672 1.854 52.093 1.00 96.12 220 ILE A C 1
ATOM 1693 O O . ILE A 1 220 ? -38.424 1.747 53.057 1.00 96.12 220 ILE A O 1
ATOM 1697 N N . VAL A 1 221 ? -36.421 1.387 52.114 1.00 96.00 221 VAL A N 1
ATOM 1698 C CA . VAL A 1 221 ? -35.838 0.709 53.285 1.00 96.00 221 VAL A CA 1
ATOM 1699 C C . VAL A 1 221 ? -35.753 1.647 54.492 1.00 96.00 221 VAL A C 1
ATOM 1701 O O . VAL A 1 221 ? -36.065 1.230 55.606 1.00 96.00 221 VAL A O 1
ATOM 1704 N N . GLU A 1 222 ? -35.384 2.912 54.287 1.00 94.88 222 GLU A N 1
ATOM 1705 C CA . GLU A 1 222 ? -35.421 3.939 55.335 1.00 94.88 222 GLU A CA 1
ATOM 1706 C C . GLU A 1 222 ? -36.839 4.113 55.896 1.00 94.88 222 GLU A C 1
ATOM 1708 O O . GLU A 1 222 ? -37.009 4.140 57.115 1.00 94.88 222 GLU A O 1
ATOM 1713 N N . GLY A 1 223 ? -37.858 4.146 55.029 1.00 94.06 223 GLY A N 1
ATOM 1714 C CA . GLY A 1 223 ? -39.265 4.173 55.437 1.00 94.06 223 GLY A CA 1
ATOM 1715 C C . GLY A 1 223 ? -39.665 2.955 56.273 1.00 94.06 223 GLY A C 1
ATOM 1716 O O . GLY A 1 223 ? -40.224 3.111 57.353 1.00 94.06 223 GLY A O 1
ATOM 1717 N N . VAL A 1 224 ? -39.290 1.748 55.840 1.00 94.31 224 VAL A N 1
ATOM 1718 C CA . VAL A 1 224 ? -39.550 0.509 56.596 1.00 94.31 224 VAL A CA 1
ATOM 1719 C C . VAL A 1 224 ? -38.880 0.540 57.973 1.00 94.31 224 VAL A C 1
ATOM 1721 O O . VAL A 1 224 ? -39.475 0.098 58.949 1.00 94.31 224 VAL A O 1
ATOM 1724 N N . CYS A 1 225 ? -37.665 1.082 58.085 1.00 93.00 225 CYS A N 1
ATOM 1725 C CA . CYS A 1 225 ? -36.978 1.220 59.371 1.00 93.00 225 CYS A CA 1
ATOM 1726 C C . CYS A 1 225 ? -37.752 2.136 60.337 1.00 93.00 225 CYS A C 1
ATOM 1728 O O . CYS A 1 225 ? -37.891 1.815 61.519 1.00 93.00 225 CYS A O 1
ATOM 1730 N N . VAL A 1 226 ? -38.308 3.242 59.827 1.00 94.50 226 VAL A N 1
ATOM 1731 C CA . VAL A 1 226 ? -39.176 4.141 60.605 1.00 94.50 226 VAL A CA 1
ATOM 1732 C C . VAL A 1 226 ? -40.460 3.427 61.035 1.00 94.50 226 VAL A C 1
ATOM 1734 O O . VAL A 1 226 ? -40.818 3.494 62.211 1.00 94.50 226 VAL A O 1
ATOM 1737 N N . ASP A 1 227 ? -41.113 2.703 60.126 1.00 92.94 227 ASP A N 1
ATOM 1738 C CA . ASP A 1 227 ? -42.346 1.965 60.422 1.00 92.94 227 ASP A CA 1
ATOM 1739 C C . ASP A 1 227 ? -42.118 0.872 61.481 1.00 92.94 227 ASP A C 1
ATOM 1741 O O . ASP A 1 227 ? -42.929 0.710 62.393 1.00 92.94 227 ASP A O 1
ATOM 1745 N N . VAL A 1 228 ? -40.994 0.149 61.413 1.00 91.56 228 VAL A N 1
ATOM 1746 C CA . VAL A 1 228 ? -40.609 -0.860 62.418 1.00 91.56 228 VAL A CA 1
ATOM 1747 C C . VAL A 1 228 ? -40.322 -0.212 63.772 1.00 91.56 228 VAL A C 1
ATOM 1749 O O . VAL A 1 228 ? -40.758 -0.727 64.802 1.00 91.56 228 VAL A O 1
ATOM 1752 N N . ALA A 1 229 ? -39.637 0.934 63.799 1.00 89.62 229 ALA A N 1
ATOM 1753 C CA . ALA A 1 229 ? -39.407 1.671 65.039 1.00 89.62 229 ALA A CA 1
ATOM 1754 C C . ALA A 1 229 ? -40.729 2.127 65.679 1.00 89.62 229 ALA A C 1
ATOM 1756 O O . ALA A 1 229 ? -40.914 1.978 66.887 1.00 89.62 229 ALA A O 1
ATOM 1757 N N . GLN A 1 230 ? -41.672 2.619 64.871 1.00 91.06 230 GLN A N 1
ATOM 1758 C CA . GLN A 1 230 ? -43.005 2.993 65.339 1.00 91.06 230 GLN A CA 1
ATOM 1759 C C . GLN A 1 230 ? -43.808 1.778 65.830 1.00 91.06 230 GLN A C 1
ATOM 1761 O O . GLN A 1 230 ? -44.512 1.873 66.834 1.00 91.06 230 GLN A O 1
ATOM 1766 N N . LEU A 1 231 ? -43.697 0.633 65.153 1.00 90.75 231 LEU A N 1
ATOM 1767 C CA . LEU A 1 231 ? -44.342 -0.609 65.577 1.00 90.75 231 LEU A CA 1
ATOM 1768 C C . LEU A 1 231 ? -43.816 -1.080 66.940 1.00 90.75 231 LEU A C 1
ATOM 1770 O O . LEU A 1 231 ? -44.609 -1.491 67.784 1.00 90.75 231 LEU A O 1
ATOM 1774 N N . ASN A 1 232 ? -42.505 -0.989 67.174 1.00 89.88 232 ASN A N 1
ATOM 1775 C CA . ASN A 1 232 ? -41.911 -1.323 68.468 1.00 89.88 232 ASN A CA 1
ATOM 1776 C C . ASN A 1 232 ? -42.439 -0.419 69.593 1.00 89.88 232 ASN A C 1
ATOM 1778 O O . ASN A 1 232 ? -42.809 -0.934 70.644 1.00 89.88 232 ASN A O 1
ATOM 1782 N N . ASP A 1 233 ? -42.572 0.890 69.353 1.00 89.88 233 ASP A N 1
ATOM 1783 C CA . ASP A 1 233 ? -43.175 1.816 70.327 1.00 89.88 233 ASP A CA 1
ATOM 1784 C C . ASP A 1 233 ? -44.648 1.463 70.624 1.00 89.88 233 ASP A C 1
ATOM 1786 O O . ASP A 1 233 ? -45.090 1.458 71.773 1.00 89.88 233 ASP A O 1
ATOM 1790 N N . GLN A 1 234 ? -45.417 1.073 69.601 1.00 89.19 234 GLN A N 1
ATOM 1791 C CA . GLN A 1 234 ? -46.798 0.606 69.783 1.00 89.19 234 GLN A CA 1
ATOM 1792 C C . GLN A 1 234 ? -46.887 -0.714 70.564 1.00 89.19 234 GLN A C 1
ATOM 1794 O O . GLN A 1 234 ? -47.838 -0.912 71.332 1.00 89.19 234 GLN A O 1
ATOM 1799 N N . LEU A 1 235 ? -45.923 -1.621 70.379 1.00 90.19 235 LEU A N 1
ATOM 1800 C CA . LEU A 1 235 ? -45.825 -2.861 71.149 1.00 90.19 235 LEU A CA 1
ATOM 1801 C C . LEU A 1 235 ? -45.500 -2.581 72.620 1.00 90.19 235 LEU A C 1
ATOM 1803 O O . LEU A 1 235 ? -46.142 -3.185 73.477 1.00 90.19 235 LEU A O 1
ATOM 1807 N N . ASP A 1 236 ? -44.601 -1.636 72.912 1.00 87.06 236 ASP A N 1
ATOM 1808 C CA . ASP A 1 236 ? -44.286 -1.205 74.282 1.00 87.06 236 ASP A CA 1
ATOM 1809 C C . ASP A 1 236 ? -45.524 -0.650 74.997 1.00 87.06 236 ASP A C 1
ATOM 1811 O O . ASP A 1 236 ? -45.881 -1.110 76.085 1.00 87.06 236 ASP A O 1
ATOM 1815 N N . GLN A 1 237 ? -46.249 0.268 74.349 1.00 89.94 237 GLN A N 1
ATOM 1816 C CA . GLN A 1 237 ? -47.492 0.828 74.898 1.00 89.94 237 GLN A CA 1
ATOM 1817 C C . GLN A 1 237 ? -48.544 -0.259 75.161 1.00 89.94 237 GLN A C 1
ATOM 1819 O O . GLN A 1 237 ? -49.258 -0.243 76.167 1.00 89.94 237 GLN A O 1
ATOM 1824 N N . SER A 1 238 ? -48.646 -1.231 74.254 1.00 90.81 238 SER A N 1
ATOM 1825 C CA . SER A 1 238 ? -49.592 -2.336 74.391 1.00 90.81 238 SER A CA 1
ATOM 1826 C C . SER A 1 238 ? -49.178 -3.303 75.514 1.00 90.81 238 SER A C 1
ATOM 1828 O O . SER A 1 238 ? -50.044 -3.816 76.225 1.00 90.81 238 SER A O 1
ATOM 1830 N N . ALA A 1 239 ? -47.876 -3.536 75.717 1.00 88.56 239 ALA A N 1
ATOM 1831 C CA . ALA A 1 239 ? -47.359 -4.356 76.810 1.00 88.56 239 ALA A CA 1
ATOM 1832 C C . ALA A 1 239 ? -47.634 -3.708 78.177 1.00 88.56 239 ALA A C 1
ATOM 1834 O O . ALA A 1 239 ? -48.108 -4.392 79.087 1.00 88.56 239 ALA A O 1
ATOM 1835 N N . GLU A 1 240 ? -47.441 -2.389 78.299 1.00 89.12 240 GLU A N 1
ATOM 1836 C CA . GLU A 1 240 ? -47.761 -1.629 79.516 1.00 89.12 240 GLU A CA 1
ATOM 1837 C C . GLU A 1 240 ? -49.258 -1.719 79.863 1.00 89.12 240 GLU A C 1
ATOM 1839 O O . GLU A 1 240 ? -49.631 -1.966 81.015 1.00 89.12 240 GLU A O 1
ATOM 1844 N N . ALA A 1 241 ? -50.133 -1.599 78.857 1.00 89.94 241 ALA A N 1
ATOM 1845 C CA . ALA A 1 241 ? -51.575 -1.749 79.042 1.00 89.94 241 ALA A CA 1
ATOM 1846 C C . ALA A 1 241 ? -51.958 -3.156 79.538 1.00 89.94 241 ALA A C 1
ATOM 1848 O O . ALA A 1 241 ? -52.803 -3.295 80.426 1.00 89.94 241 ALA A O 1
ATOM 1849 N N . ILE A 1 242 ? -51.328 -4.212 79.013 1.00 90.81 242 ILE A N 1
ATOM 1850 C CA . ILE A 1 242 ? -51.579 -5.591 79.460 1.00 90.81 242 ILE A CA 1
ATOM 1851 C C . ILE A 1 242 ? -51.025 -5.831 80.870 1.00 90.81 242 ILE A C 1
ATOM 1853 O O . ILE A 1 242 ? -51.671 -6.506 81.678 1.00 90.81 242 ILE A O 1
ATOM 1857 N N . GLU A 1 243 ? -49.869 -5.260 81.209 1.00 87.94 243 GLU A N 1
ATOM 1858 C CA . GLU A 1 243 ? -49.319 -5.325 82.564 1.00 87.94 243 GLU A CA 1
ATOM 1859 C C . GLU A 1 243 ? -50.242 -4.631 83.577 1.00 87.94 243 GLU A C 1
ATOM 1861 O O . GLU A 1 243 ? -50.428 -5.123 84.694 1.00 87.94 243 GLU A O 1
ATOM 1866 N N . GLN A 1 244 ? -50.881 -3.524 83.187 1.00 90.44 244 GLN A N 1
ATOM 1867 C CA . GLN A 1 244 ? -51.919 -2.892 83.999 1.00 90.44 244 GLN A CA 1
ATOM 1868 C C . GLN A 1 244 ? -53.117 -3.831 84.215 1.00 90.44 244 GLN A C 1
ATOM 1870 O O . GLN A 1 244 ? -53.535 -4.017 85.357 1.00 90.44 244 GLN A O 1
ATOM 1875 N N . VAL A 1 245 ? -53.613 -4.506 83.168 1.00 90.44 245 VAL A N 1
ATOM 1876 C CA . VAL A 1 245 ?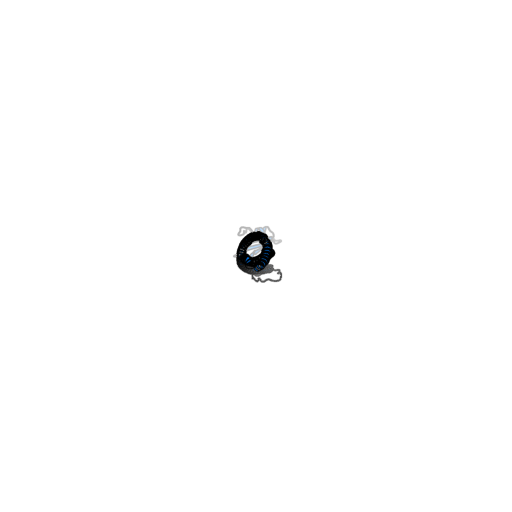 -54.695 -5.505 83.302 1.00 90.44 245 VAL A CA 1
ATOM 1877 C C . VAL A 1 245 ? -54.295 -6.649 84.239 1.00 90.44 245 VAL A C 1
ATOM 1879 O O . VAL A 1 245 ? -55.122 -7.129 85.018 1.00 90.44 245 VAL A O 1
ATOM 1882 N N . ASN A 1 246 ? -53.034 -7.090 84.207 1.00 88.44 246 ASN A N 1
ATOM 1883 C CA . ASN A 1 246 ? -52.531 -8.117 85.119 1.00 88.44 246 ASN A CA 1
ATOM 1884 C C . ASN A 1 246 ? -52.555 -7.642 86.587 1.00 88.44 246 ASN A C 1
ATOM 1886 O O . ASN A 1 246 ? -53.048 -8.364 87.455 1.00 88.44 246 ASN A O 1
ATOM 1890 N N . ARG A 1 247 ? -52.106 -6.408 86.860 1.00 88.75 247 ARG A N 1
ATOM 1891 C CA . ARG A 1 247 ? -52.161 -5.786 88.199 1.00 88.75 247 ARG A CA 1
ATOM 1892 C C . ARG A 1 247 ? -53.595 -5.615 88.707 1.00 88.75 247 ARG A C 1
ATOM 1894 O O . ARG A 1 247 ? -53.891 -5.915 89.869 1.00 88.75 247 ARG A O 1
ATOM 1901 N N . ASP A 1 248 ? -54.501 -5.188 87.834 1.00 89.88 248 ASP A N 1
ATOM 1902 C CA . ASP A 1 248 ? -55.922 -5.058 88.161 1.00 89.88 248 ASP A CA 1
ATOM 1903 C C . ASP A 1 248 ? -56.536 -6.437 88.458 1.00 89.88 248 ASP A C 1
ATOM 1905 O O . ASP A 1 248 ? -57.278 -6.594 89.426 1.00 89.88 248 ASP A O 1
ATOM 1909 N N . SER A 1 249 ? -56.154 -7.470 87.702 1.00 90.75 249 SER A N 1
ATOM 1910 C CA . SER A 1 249 ? -56.598 -8.854 87.923 1.00 90.75 249 SER A CA 1
ATOM 1911 C C . SER A 1 249 ? -56.138 -9.415 89.275 1.00 90.75 249 SER A C 1
ATOM 1913 O O . SER A 1 249 ? -56.922 -10.076 89.955 1.00 90.75 249 SER A O 1
ATOM 1915 N N . GLU A 1 250 ? -54.908 -9.125 89.716 1.00 87.94 250 GLU A N 1
ATOM 1916 C CA . GLU A 1 250 ? -54.419 -9.499 91.057 1.00 87.94 250 GLU A CA 1
ATOM 1917 C C . GLU A 1 250 ? -55.179 -8.780 92.180 1.00 87.94 250 GLU A C 1
ATOM 1919 O O . GLU A 1 250 ? -55.493 -9.371 93.224 1.00 87.94 250 GLU A O 1
ATOM 1924 N N . SER A 1 251 ? -55.533 -7.516 91.946 1.00 89.38 251 SER A N 1
ATOM 1925 C CA . SER A 1 251 ? -56.365 -6.741 92.867 1.00 89.38 251 SER A CA 1
ATOM 1926 C C . SER A 1 251 ? -57.761 -7.356 92.986 1.00 89.38 251 SER A C 1
ATOM 1928 O O . SER A 1 251 ? -58.235 -7.590 94.100 1.00 89.38 251 SER A O 1
ATOM 1930 N N . ILE A 1 252 ? -58.388 -7.715 91.859 1.00 90.19 252 ILE A N 1
ATOM 1931 C CA . ILE A 1 252 ? -59.681 -8.411 91.853 1.00 90.19 252 ILE A CA 1
ATOM 1932 C C . ILE A 1 252 ? -59.555 -9.772 92.551 1.00 90.19 252 ILE A C 1
ATOM 1934 O O . ILE A 1 252 ? -60.409 -10.090 93.373 1.00 90.19 252 ILE A O 1
ATOM 1938 N N . GLN A 1 253 ? -58.480 -10.538 92.321 1.00 89.81 253 GLN A N 1
ATOM 1939 C CA . GLN A 1 253 ? -58.264 -11.831 92.983 1.00 89.81 253 GLN A CA 1
ATOM 1940 C C . GLN A 1 253 ? -58.243 -11.697 94.515 1.00 89.81 253 GLN A C 1
ATOM 1942 O O . GLN A 1 253 ? -58.813 -12.520 95.239 1.00 89.81 253 GLN A O 1
ATOM 1947 N N . THR A 1 254 ? -57.601 -10.641 95.018 1.00 89.94 254 THR A N 1
ATOM 1948 C CA . THR A 1 254 ? -57.541 -10.335 96.453 1.00 89.94 254 THR A CA 1
ATOM 1949 C C . THR A 1 254 ? -58.925 -10.007 97.008 1.00 89.94 254 THR A C 1
ATOM 1951 O O . THR A 1 254 ? -59.309 -10.539 98.050 1.00 89.94 254 THR A O 1
ATOM 1954 N N . VAL A 1 255 ? -59.706 -9.200 96.284 1.00 90.81 255 VAL A N 1
ATOM 1955 C CA . VAL A 1 255 ? -61.096 -8.891 96.648 1.00 90.81 255 VAL A CA 1
ATOM 1956 C C . VAL A 1 255 ? -61.957 -10.155 96.631 1.00 90.81 255 VAL A C 1
ATOM 1958 O O . VAL A 1 255 ? -62.696 -10.395 97.579 1.00 90.81 255 VAL A O 1
ATOM 1961 N N . THR A 1 256 ? -61.836 -11.009 95.614 1.00 90.94 256 THR A N 1
ATOM 1962 C CA . THR A 1 256 ? -62.609 -12.257 95.534 1.00 90.94 256 THR A CA 1
ATOM 1963 C C . THR A 1 256 ? -62.265 -13.225 96.657 1.00 90.94 256 THR A C 1
ATOM 1965 O O . THR A 1 256 ? -63.174 -13.833 97.205 1.00 90.94 256 THR A O 1
ATOM 1968 N N . ARG A 1 257 ? -60.994 -13.314 97.076 1.00 89.38 257 ARG A N 1
ATOM 1969 C CA . ARG A 1 257 ? -60.593 -14.131 98.233 1.00 89.38 257 ARG A CA 1
ATOM 1970 C C . ARG A 1 257 ? -61.230 -13.624 99.526 1.00 89.38 257 ARG A C 1
ATOM 1972 O O . ARG A 1 257 ? -61.748 -14.415 100.299 1.00 89.38 257 ARG A O 1
ATOM 1979 N N . MET A 1 258 ? -61.262 -12.306 99.719 1.00 91.12 258 MET A N 1
ATOM 1980 C CA . MET A 1 258 ? -61.953 -11.699 100.858 1.00 91.12 258 MET A CA 1
ATOM 1981 C C . MET A 1 258 ? -63.460 -12.000 100.835 1.00 91.12 258 MET A C 1
ATOM 1983 O O . MET A 1 258 ? -64.041 -12.279 101.878 1.00 91.12 258 MET A O 1
ATOM 1987 N N . ILE A 1 259 ? -64.103 -11.977 99.661 1.00 90.50 259 ILE A N 1
ATOM 1988 C CA . ILE A 1 259 ? -65.522 -12.350 99.528 1.00 90.50 259 ILE A CA 1
ATOM 1989 C C . ILE A 1 259 ? -65.723 -13.840 99.845 1.00 90.50 259 ILE A C 1
ATOM 1991 O O . ILE A 1 259 ? -66.706 -14.169 100.506 1.00 90.50 259 ILE A O 1
ATOM 1995 N N . ASP A 1 260 ? -64.806 -14.718 99.425 1.00 90.50 260 ASP A N 1
ATOM 1996 C CA . ASP A 1 260 ? -64.833 -16.151 99.757 1.00 90.50 260 ASP A CA 1
ATOM 1997 C C . ASP A 1 260 ? -64.771 -16.372 101.274 1.00 90.50 260 ASP A C 1
ATOM 1999 O O . ASP A 1 260 ? -65.629 -17.044 101.842 1.00 90.50 260 ASP A O 1
ATOM 2003 N N . GLU A 1 261 ? -63.820 -15.713 101.945 1.00 91.12 261 GLU A N 1
ATOM 2004 C CA . GLU A 1 261 ? -63.655 -15.754 103.401 1.00 91.12 261 GLU A CA 1
ATOM 2005 C C . GLU A 1 261 ? -64.901 -15.221 104.128 1.00 91.12 261 GLU A C 1
ATOM 2007 O O . GLU A 1 261 ? -65.365 -15.821 105.101 1.00 91.12 261 GLU A O 1
ATOM 2012 N N . ILE A 1 262 ? -65.492 -14.120 103.646 1.00 89.94 262 ILE A N 1
ATOM 2013 C CA . ILE A 1 262 ? -66.744 -13.573 104.192 1.00 89.94 262 ILE A CA 1
ATOM 2014 C C . ILE A 1 262 ? -67.899 -14.558 103.978 1.00 89.94 262 ILE A C 1
ATOM 2016 O O . ILE A 1 262 ? -68.710 -14.751 104.887 1.00 89.94 262 ILE A O 1
ATOM 2020 N N . ALA A 1 263 ? -67.999 -15.188 102.806 1.00 90.25 263 ALA A N 1
ATOM 2021 C CA . ALA A 1 263 ? -69.034 -16.172 102.507 1.00 90.25 263 ALA A CA 1
ATOM 2022 C C . ALA A 1 263 ? -68.891 -17.417 103.396 1.00 90.25 263 ALA A C 1
ATOM 2024 O O . ALA A 1 263 ? -69.886 -17.882 103.951 1.00 90.25 263 ALA A O 1
ATOM 2025 N N . GLU A 1 264 ? -67.671 -17.906 103.618 1.00 88.62 264 GLU A N 1
ATOM 2026 C CA . GLU A 1 264 ? -67.384 -19.021 104.524 1.00 88.62 264 GLU A CA 1
ATOM 2027 C C . GLU A 1 264 ? -67.722 -18.675 105.982 1.00 88.62 264 GLU A C 1
ATOM 2029 O O . GLU A 1 264 ? -68.416 -19.438 106.661 1.00 88.62 264 GLU A O 1
ATOM 2034 N N . GLN A 1 265 ? -67.320 -17.491 106.456 1.00 90.50 265 GLN A N 1
ATOM 2035 C CA . GLN A 1 265 ? -67.701 -16.994 107.781 1.00 90.50 265 GLN A CA 1
ATOM 2036 C C . GLN A 1 265 ? -69.220 -16.859 107.919 1.00 90.50 265 GLN A C 1
ATOM 2038 O O . GLN A 1 265 ? -69.784 -17.241 108.944 1.00 90.50 265 GLN A O 1
ATOM 2043 N N . THR A 1 266 ? -69.898 -16.361 106.883 1.00 91.88 266 THR A N 1
ATOM 2044 C CA . THR A 1 266 ? -71.361 -16.231 106.853 1.00 91.88 266 THR A CA 1
ATOM 2045 C C . THR A 1 266 ? -72.030 -17.604 106.892 1.00 91.88 266 THR A C 1
ATOM 2047 O O . THR A 1 266 ? -73.003 -17.787 107.621 1.00 91.88 266 THR A O 1
ATOM 2050 N N . ASN A 1 267 ? -71.486 -18.595 106.182 1.00 88.69 267 ASN A N 1
ATOM 2051 C CA . ASN A 1 267 ? -71.953 -19.979 106.207 1.00 88.69 267 ASN A CA 1
ATOM 2052 C C . ASN A 1 267 ? -71.781 -20.615 107.601 1.00 88.69 267 ASN A C 1
ATOM 2054 O O . ASN A 1 267 ? -72.706 -21.256 108.098 1.00 88.69 267 ASN A O 1
ATOM 2058 N N . LEU A 1 268 ? -70.643 -20.388 108.269 1.00 89.75 268 LEU A N 1
ATOM 2059 C CA . LEU A 1 268 ? -70.392 -20.843 109.644 1.00 89.75 268 LEU A CA 1
ATOM 2060 C C . LEU A 1 268 ? -71.310 -20.158 110.667 1.00 89.75 268 LEU A C 1
ATOM 2062 O O . LEU A 1 268 ? -71.852 -20.819 111.555 1.00 89.75 268 LEU A O 1
ATOM 2066 N N . LEU A 1 269 ? -71.522 -18.846 110.538 1.00 88.69 269 LEU A N 1
ATOM 2067 C CA . LEU A 1 269 ? -72.460 -18.086 111.369 1.00 88.69 269 LEU A CA 1
ATOM 2068 C C . LEU A 1 269 ? -73.895 -18.591 111.189 1.00 88.69 269 LEU A C 1
ATOM 2070 O O . LEU A 1 269 ? -74.596 -18.810 112.178 1.00 88.69 269 LEU A O 1
ATOM 2074 N N . ALA A 1 270 ? -74.314 -18.821 109.943 1.00 88.75 270 ALA A N 1
ATOM 2075 C CA . ALA A 1 270 ? -75.629 -19.354 109.613 1.00 88.75 270 ALA A CA 1
ATOM 2076 C C . ALA A 1 270 ? -75.821 -20.782 110.140 1.00 88.75 270 ALA A C 1
ATOM 2078 O O . ALA A 1 270 ? -76.880 -21.096 110.677 1.00 88.75 270 ALA A O 1
ATOM 2079 N N . LEU A 1 271 ? -74.790 -21.630 110.066 1.00 86.38 271 LEU A N 1
ATOM 2080 C CA . LEU A 1 271 ? -74.810 -22.977 110.637 1.00 86.38 271 LEU A CA 1
ATOM 2081 C C . LEU A 1 271 ? -74.985 -22.940 112.161 1.00 86.38 271 LEU A C 1
ATOM 2083 O O . LEU A 1 271 ? -75.841 -23.642 112.697 1.00 86.38 271 LEU A O 1
ATOM 2087 N N . ASN A 1 272 ? -74.227 -22.090 112.858 1.00 85.06 272 ASN A N 1
ATOM 2088 C CA . ASN A 1 272 ? -74.364 -21.909 114.305 1.00 85.06 272 ASN A CA 1
ATOM 2089 C C . ASN A 1 272 ? -75.762 -21.387 114.681 1.00 85.06 272 ASN A C 1
ATOM 2091 O O . ASN A 1 272 ? -76.360 -21.868 115.643 1.00 85.06 272 ASN A O 1
ATOM 2095 N N . ALA A 1 273 ? -76.313 -20.455 113.897 1.00 85.06 273 ALA A N 1
ATOM 2096 C CA . ALA A 1 273 ? -77.670 -19.949 114.087 1.00 85.06 273 ALA A CA 1
ATOM 2097 C C . ALA A 1 273 ? -78.741 -21.028 113.842 1.00 85.06 273 ALA A C 1
ATOM 2099 O O . ALA A 1 273 ? -79.699 -21.115 114.609 1.00 85.06 273 ALA A O 1
ATOM 2100 N N . ALA A 1 274 ? -78.574 -21.879 112.825 1.00 84.25 274 ALA A N 1
ATOM 2101 C CA . ALA A 1 274 ? -79.475 -22.995 112.540 1.00 84.25 274 ALA A CA 1
ATOM 2102 C C . ALA A 1 274 ? -79.462 -24.044 113.666 1.00 84.25 274 ALA A C 1
ATOM 2104 O O . ALA A 1 274 ? -80.523 -24.527 114.069 1.00 84.25 274 ALA A O 1
ATOM 2105 N N . ILE A 1 275 ? -78.281 -24.348 114.222 1.00 82.12 275 ILE A N 1
ATOM 2106 C CA . ILE A 1 275 ? -78.125 -25.243 115.380 1.00 82.12 275 ILE A CA 1
ATOM 2107 C C . ILE A 1 275 ? -78.864 -24.678 116.601 1.00 82.12 275 ILE A C 1
ATOM 2109 O O . ILE A 1 275 ? -79.634 -25.398 117.240 1.00 82.12 275 ILE A O 1
ATOM 2113 N N . GLU A 1 276 ? -78.681 -23.394 116.918 1.00 84.12 276 GLU A N 1
ATOM 2114 C CA . GLU A 1 276 ? -79.315 -22.782 118.092 1.00 84.12 276 GLU A CA 1
ATOM 2115 C C . GLU A 1 276 ? -80.835 -22.607 117.903 1.00 84.12 276 GLU A C 1
ATOM 2117 O O . GLU A 1 276 ? -81.612 -22.815 118.837 1.00 84.12 276 GLU A O 1
ATOM 2122 N N . ALA A 1 277 ? -81.289 -22.335 116.675 1.00 82.19 277 ALA A N 1
ATOM 2123 C CA . ALA A 1 277 ? -82.708 -22.307 116.328 1.00 82.19 277 ALA A CA 1
ATOM 2124 C C . ALA A 1 277 ? -83.372 -23.690 116.467 1.00 82.19 277 ALA A C 1
ATOM 2126 O O . ALA A 1 277 ? -84.489 -23.781 116.979 1.00 82.19 277 ALA A O 1
ATOM 2127 N N . ALA A 1 278 ? -82.679 -24.774 116.092 1.00 78.94 278 ALA A N 1
ATOM 2128 C CA . ALA A 1 278 ? -83.139 -26.144 116.333 1.00 78.94 278 ALA A CA 1
ATOM 2129 C C . ALA A 1 278 ? -83.203 -26.476 117.837 1.00 78.94 278 ALA A C 1
ATOM 2131 O O . ALA A 1 278 ? -84.106 -27.186 118.285 1.00 78.94 278 ALA A O 1
ATOM 2132 N N . ARG A 1 279 ? -82.283 -25.916 118.633 1.00 80.81 279 ARG A N 1
ATOM 2133 C CA . ARG A 1 279 ? -82.219 -26.081 120.094 1.00 80.81 279 ARG A CA 1
ATOM 2134 C C . ARG A 1 279 ? -83.375 -25.395 120.835 1.00 80.81 279 ARG A C 1
ATOM 2136 O O . ARG A 1 279 ? -83.798 -25.888 121.878 1.00 80.81 279 ARG A O 1
ATOM 2143 N N . ALA A 1 280 ? -83.913 -24.303 120.287 1.00 79.75 280 ALA A N 1
ATOM 2144 C CA . ALA A 1 280 ? -85.051 -23.556 120.837 1.00 79.75 280 ALA A CA 1
ATOM 2145 C C . ALA A 1 280 ? -86.439 -24.185 120.547 1.00 79.75 280 ALA A C 1
ATOM 2147 O O . ALA A 1 280 ? -87.459 -23.681 121.029 1.00 79.75 280 ALA A O 1
ATOM 2148 N N . GLY A 1 281 ? -86.508 -25.283 119.781 1.00 74.31 281 GLY A N 1
ATOM 2149 C CA . GLY A 1 281 ? -87.756 -26.003 119.493 1.00 74.31 281 GLY A CA 1
ATOM 2150 C C . GLY A 1 281 ? -88.770 -25.184 118.675 1.00 74.31 281 GLY A C 1
ATOM 2151 O O . GLY A 1 281 ? -88.399 -24.454 117.759 1.00 74.31 281 GLY A O 1
ATOM 2152 N N . GLU A 1 282 ? -90.070 -25.280 118.994 1.00 71.62 282 GLU A N 1
ATOM 2153 C CA . GLU A 1 282 ? -91.149 -24.612 118.229 1.00 71.62 282 GLU A CA 1
ATOM 2154 C C . GLU A 1 282 ? -91.036 -23.072 118.205 1.00 71.62 282 GLU A C 1
ATOM 2156 O O . GLU A 1 282 ? -91.443 -22.450 117.226 1.00 71.62 282 GLU A O 1
ATOM 2161 N N . GLN A 1 283 ? -90.413 -22.447 119.215 1.00 68.88 283 GLN A N 1
ATOM 2162 C CA . GLN A 1 283 ? -90.175 -20.991 119.244 1.00 68.88 283 GLN A CA 1
ATOM 2163 C C . GLN A 1 283 ? -89.070 -20.542 118.263 1.00 68.88 283 GLN A C 1
ATOM 2165 O O . GLN A 1 283 ? -88.994 -19.366 117.914 1.00 68.88 283 GLN A O 1
ATOM 2170 N N . GLY A 1 284 ? -88.222 -21.467 117.795 1.00 76.75 284 GLY A N 1
ATOM 2171 C CA . GLY A 1 284 ? -87.085 -21.200 116.906 1.00 76.75 284 GLY A CA 1
ATOM 2172 C C . GLY A 1 284 ? -87.348 -21.434 115.414 1.00 76.75 284 GLY A C 1
ATOM 2173 O O . GLY A 1 284 ? -86.488 -21.108 114.598 1.00 76.75 284 GLY A O 1
ATOM 2174 N N . ARG A 1 285 ? -88.520 -21.956 115.013 1.00 76.31 285 ARG A N 1
ATOM 2175 C CA . ARG A 1 285 ? -88.800 -22.348 113.610 1.00 76.31 285 ARG A CA 1
ATOM 2176 C C . ARG A 1 285 ? -88.619 -21.222 112.594 1.00 76.31 285 ARG A C 1
ATOM 2178 O O . ARG A 1 285 ? -88.057 -21.462 111.531 1.00 76.31 285 ARG A O 1
ATOM 2185 N N . GLY A 1 286 ? -89.074 -20.007 112.908 1.00 79.38 286 GLY A N 1
ATOM 2186 C CA . GLY A 1 286 ? -88.906 -18.852 112.018 1.00 79.38 286 GLY A CA 1
ATOM 2187 C C . GLY A 1 286 ? -87.434 -18.475 111.819 1.00 79.38 286 GLY A C 1
ATOM 2188 O O . GLY A 1 286 ? -87.014 -18.203 110.698 1.00 79.38 286 GLY A O 1
ATOM 2189 N N . PHE A 1 287 ? -86.635 -18.543 112.888 1.00 81.50 287 PHE A N 1
ATOM 2190 C CA . PHE A 1 287 ? -85.192 -18.300 112.835 1.00 81.50 287 PHE A CA 1
ATOM 2191 C C . PHE A 1 287 ? -84.436 -19.411 112.100 1.00 81.50 287 PHE A C 1
ATOM 2193 O O . PHE A 1 287 ? -83.505 -19.107 111.361 1.00 81.50 287 PHE A O 1
ATOM 2200 N N . ALA A 1 288 ? -84.857 -20.671 112.238 1.00 81.12 288 ALA A N 1
ATOM 2201 C CA . ALA A 1 288 ? -84.250 -21.800 111.533 1.00 81.12 288 ALA A CA 1
ATOM 2202 C C . ALA A 1 288 ? -84.388 -21.668 110.006 1.00 81.12 288 ALA A C 1
ATOM 2204 O O . ALA A 1 288 ? -83.418 -21.888 109.288 1.00 81.12 288 ALA A O 1
ATOM 2205 N N . VAL A 1 289 ? -85.560 -21.242 109.513 1.00 83.75 289 VAL A N 1
ATOM 2206 C CA . VAL A 1 289 ? -85.789 -21.017 108.072 1.00 83.75 289 VAL A CA 1
ATOM 2207 C C . VAL A 1 289 ? -84.901 -19.893 107.537 1.00 83.75 289 VAL A C 1
ATOM 2209 O O . VAL A 1 289 ? -84.290 -20.043 106.484 1.00 83.75 289 VAL A O 1
ATOM 2212 N N . VAL A 1 290 ? -84.782 -18.781 108.271 1.00 85.88 290 VAL A N 1
ATOM 2213 C CA . VAL A 1 290 ? -83.900 -17.672 107.872 1.00 85.88 290 VAL A CA 1
ATOM 2214 C C . VAL A 1 290 ? -82.430 -18.102 107.900 1.00 85.88 290 VAL A C 1
ATOM 2216 O O . VAL A 1 290 ? -81.683 -17.762 106.988 1.00 85.88 290 VAL A O 1
ATOM 2219 N N . ALA A 1 291 ? -82.010 -18.879 108.900 1.00 86.56 291 ALA A N 1
ATOM 2220 C CA . ALA A 1 291 ? -80.642 -19.381 108.994 1.00 86.56 291 ALA A CA 1
ATOM 2221 C C . ALA A 1 291 ? -80.281 -20.325 107.831 1.00 86.56 291 ALA A C 1
ATOM 2223 O O . ALA A 1 291 ? -79.201 -20.185 107.261 1.00 86.56 291 ALA A O 1
ATOM 2224 N N . ASP A 1 292 ? -81.178 -21.229 107.420 1.00 86.62 292 ASP A N 1
ATOM 2225 C CA . ASP A 1 292 ? -80.946 -22.099 106.255 1.00 86.62 292 ASP A CA 1
ATOM 2226 C C . ASP A 1 292 ? -80.950 -21.330 104.919 1.00 86.62 292 ASP A C 1
ATOM 2228 O O . ASP A 1 292 ? -80.178 -21.664 104.015 1.00 86.62 292 ASP A O 1
ATOM 2232 N N . GLU A 1 293 ? -81.748 -20.263 104.794 1.00 88.56 293 GLU A N 1
ATOM 2233 C CA . GLU A 1 293 ? -81.727 -19.382 103.617 1.00 88.56 293 GLU A CA 1
ATOM 2234 C C . GLU A 1 293 ? -80.405 -18.598 103.531 1.00 88.56 293 GLU A C 1
ATOM 2236 O O . GLU A 1 293 ? -79.774 -18.553 102.474 1.00 88.56 293 GLU A O 1
ATOM 2241 N N . VAL A 1 294 ? -79.918 -18.052 104.656 1.00 90.19 294 VAL A N 1
ATOM 2242 C CA . VAL A 1 294 ? -78.603 -17.384 104.731 1.00 90.19 294 VAL A CA 1
ATOM 2243 C C . VAL A 1 294 ? -77.474 -18.372 104.428 1.00 90.19 294 VAL A C 1
ATOM 2245 O O . VAL A 1 294 ? -76.552 -18.032 103.688 1.00 90.19 294 VAL A O 1
ATOM 2248 N N . ARG A 1 295 ? -77.559 -19.611 104.927 1.00 87.31 295 ARG A N 1
ATOM 2249 C CA . ARG A 1 295 ? -76.594 -20.684 104.635 1.00 87.31 295 ARG A CA 1
ATOM 2250 C C . ARG A 1 295 ? -76.558 -21.018 103.142 1.00 87.31 295 ARG A C 1
ATOM 2252 O O . ARG A 1 295 ? -75.488 -21.113 102.545 1.00 87.31 295 ARG A O 1
ATOM 2259 N N . THR A 1 296 ? -77.728 -21.138 102.520 1.00 88.06 296 THR A N 1
ATOM 2260 C CA . THR A 1 296 ? -77.857 -21.395 101.079 1.00 88.06 296 THR A CA 1
ATOM 2261 C C . THR A 1 296 ? -77.306 -20.229 100.251 1.00 88.06 296 THR A C 1
ATOM 2263 O O . THR A 1 296 ? -76.605 -20.451 99.261 1.00 88.06 296 THR A O 1
ATOM 2266 N N . LEU A 1 297 ? -77.559 -18.983 100.662 1.00 89.75 297 LEU A N 1
ATOM 2267 C CA . LEU A 1 297 ? -77.034 -17.788 99.998 1.00 89.75 297 LEU A CA 1
ATOM 2268 C C . LEU A 1 297 ? -75.508 -17.667 100.135 1.00 89.75 297 LEU A C 1
ATOM 2270 O O . LEU A 1 297 ? -74.830 -17.321 99.165 1.00 89.75 297 LEU A O 1
ATOM 2274 N N . ALA A 1 298 ? -74.959 -18.008 101.302 1.00 89.25 298 ALA A N 1
ATOM 2275 C CA . ALA A 1 298 ? -73.521 -18.059 101.542 1.00 89.25 298 ALA A CA 1
ATOM 2276 C C . ALA A 1 298 ? -72.841 -19.112 100.650 1.00 89.25 298 ALA A C 1
ATOM 2278 O O . ALA A 1 298 ? -71.873 -18.795 99.965 1.00 89.25 298 ALA A O 1
ATOM 2279 N N . HIS A 1 299 ? -73.414 -20.317 100.544 1.00 89.06 299 HIS A N 1
ATOM 2280 C CA . HIS A 1 299 ? -72.910 -21.364 99.648 1.00 89.06 299 HIS A CA 1
ATOM 2281 C C . HIS A 1 299 ? -72.981 -20.958 98.163 1.00 89.06 299 HIS A C 1
ATOM 2283 O O . HIS A 1 299 ? -72.058 -21.217 97.392 1.00 89.06 299 HIS A O 1
ATOM 2289 N N . ARG A 1 300 ? -74.066 -20.296 97.731 1.00 90.00 300 ARG A N 1
ATOM 2290 C CA . ARG A 1 300 ? -74.183 -19.764 96.358 1.00 90.00 300 ARG A CA 1
ATOM 2291 C C . ARG A 1 300 ? -73.160 -18.663 96.074 1.00 90.00 300 ARG A C 1
ATOM 2293 O O . ARG A 1 300 ? -72.611 -18.629 94.973 1.00 90.00 300 ARG A O 1
ATOM 2300 N N . THR A 1 301 ? -72.896 -17.795 97.050 1.00 91.38 301 THR A N 1
ATOM 2301 C CA . THR A 1 301 ? -71.838 -16.777 96.968 1.00 91.38 301 THR A CA 1
ATOM 2302 C C . THR A 1 301 ? -70.471 -17.438 96.814 1.00 91.38 301 THR A C 1
ATOM 2304 O O . THR A 1 301 ? -69.758 -17.105 95.876 1.00 91.38 301 THR A O 1
ATOM 2307 N N . GLN A 1 302 ? -70.149 -18.434 97.643 1.00 87.94 302 GLN A N 1
ATOM 2308 C CA . GLN A 1 302 ? -68.876 -19.163 97.596 1.00 87.94 302 GLN A CA 1
ATOM 2309 C C . GLN A 1 302 ? -68.647 -19.854 96.239 1.00 87.94 302 GLN A C 1
ATOM 2311 O O . GLN A 1 302 ? -67.600 -19.703 95.616 1.00 87.94 302 GLN A O 1
ATOM 2316 N N . SER A 1 303 ? -69.676 -20.530 95.714 1.00 89.44 303 SER A N 1
ATOM 2317 C CA . SER A 1 303 ? -69.627 -21.135 94.374 1.00 89.44 303 SER A CA 1
ATOM 2318 C C . SER A 1 303 ? -69.397 -20.093 93.274 1.00 89.44 303 SER A C 1
ATOM 2320 O O . SER A 1 303 ? -68.620 -20.333 92.357 1.00 89.44 303 SER A O 1
ATOM 2322 N N . SER A 1 304 ? -70.044 -18.927 93.367 1.00 89.94 304 SER A N 1
ATOM 2323 C CA . SER A 1 304 ? -69.892 -17.859 92.366 1.00 89.94 304 SER A CA 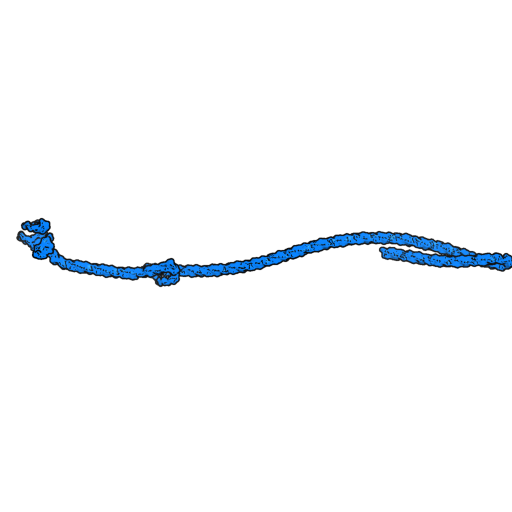1
ATOM 2324 C C . SER A 1 304 ? -68.508 -17.209 92.445 1.00 89.94 304 SER A C 1
ATOM 2326 O O . SER A 1 304 ? -67.940 -16.830 91.426 1.00 89.94 304 SER A O 1
ATOM 2328 N N . VAL A 1 305 ? -67.945 -17.096 93.650 1.00 91.06 305 VAL A N 1
ATOM 2329 C CA . VAL A 1 305 ? -66.579 -16.613 93.864 1.00 91.06 305 VAL A CA 1
ATOM 2330 C C . VAL A 1 305 ? -65.561 -17.580 93.264 1.00 91.06 305 VAL A C 1
ATOM 2332 O O . VAL A 1 305 ? -64.656 -17.121 92.572 1.00 91.06 305 VAL A O 1
ATOM 2335 N N . GLN A 1 306 ? -65.730 -18.895 93.434 1.00 88.19 306 GLN A N 1
ATOM 2336 C CA . GLN A 1 306 ? -64.876 -19.892 92.773 1.00 88.19 306 GLN A CA 1
ATOM 2337 C C . GLN A 1 306 ? -64.924 -19.786 91.243 1.00 88.19 306 GLN A C 1
ATOM 2339 O O . GLN A 1 306 ? -63.873 -19.831 90.599 1.00 88.19 306 GLN A O 1
ATOM 2344 N N . ASP A 1 307 ? -66.107 -19.574 90.659 1.00 89.25 307 ASP A N 1
ATOM 2345 C CA . ASP A 1 307 ? -66.240 -19.353 89.214 1.00 89.25 307 ASP A CA 1
ATOM 2346 C C . ASP A 1 307 ? -65.484 -18.090 88.762 1.00 89.25 307 ASP A C 1
ATOM 2348 O O . ASP A 1 307 ? -64.762 -18.116 87.760 1.00 89.25 307 ASP A O 1
ATOM 2352 N N . VAL A 1 308 ? -65.588 -16.991 89.520 1.00 91.12 308 VAL A N 1
ATOM 2353 C CA . VAL A 1 308 ? -64.859 -15.742 89.236 1.00 91.12 308 VAL A CA 1
ATOM 2354 C C . VAL A 1 308 ? -63.346 -15.934 89.377 1.00 91.12 308 VAL A C 1
ATOM 2356 O O . VAL A 1 308 ? -62.601 -15.472 88.513 1.00 91.12 308 VAL A O 1
ATOM 2359 N N . VAL A 1 309 ? -62.875 -16.651 90.402 1.00 88.44 309 VAL A N 1
ATOM 2360 C CA . VAL A 1 309 ? -61.450 -16.986 90.572 1.00 88.44 309 VAL A CA 1
ATOM 2361 C C . VAL A 1 309 ? -60.930 -17.750 89.353 1.00 88.44 309 VAL A C 1
ATOM 2363 O O . VAL A 1 309 ? -59.888 -17.384 88.809 1.00 88.44 309 VAL A O 1
ATOM 2366 N N . GLY A 1 310 ? -61.685 -18.731 88.850 1.00 89.31 310 GLY A N 1
ATOM 2367 C CA . GLY A 1 310 ? -61.321 -19.467 87.637 1.00 89.31 310 GLY A CA 1
ATOM 2368 C C . GLY A 1 310 ? -61.256 -18.592 86.376 1.00 89.31 310 GLY A C 1
ATOM 2369 O O . GLY A 1 310 ? -60.409 -18.814 85.507 1.00 89.31 310 GLY A O 1
ATOM 2370 N N . ILE A 1 311 ? -62.117 -17.573 86.258 1.00 90.50 311 ILE A N 1
ATOM 2371 C CA . ILE A 1 311 ? -62.059 -16.593 85.158 1.00 90.50 311 ILE A CA 1
ATOM 2372 C C . ILE A 1 311 ? -60.814 -15.706 85.284 1.00 90.50 311 ILE A C 1
ATOM 2374 O O . ILE A 1 311 ? -60.130 -15.480 84.285 1.00 90.50 311 ILE A O 1
ATOM 2378 N N . ILE A 1 312 ? -60.485 -15.241 86.492 1.00 90.69 312 ILE A N 1
ATOM 2379 C CA . ILE A 1 312 ? -59.305 -14.401 86.747 1.00 90.69 312 ILE A CA 1
ATOM 2380 C C . ILE A 1 312 ? -58.009 -15.170 86.476 1.00 90.69 312 ILE A C 1
ATOM 2382 O O . ILE A 1 312 ? -57.096 -14.622 85.863 1.00 90.69 312 ILE A O 1
ATOM 2386 N N . GLU A 1 313 ? -57.921 -16.445 86.859 1.00 87.88 313 GLU A N 1
ATOM 2387 C CA . GLU A 1 313 ? -56.755 -17.285 86.555 1.00 87.88 313 GLU A CA 1
ATOM 2388 C C . GLU A 1 313 ? -56.559 -17.475 85.046 1.00 87.88 313 GLU A C 1
ATOM 2390 O O . GLU A 1 313 ? -55.439 -17.363 84.543 1.00 87.88 313 GLU A O 1
ATOM 2395 N N . LYS A 1 314 ? -57.649 -17.688 84.296 1.00 89.75 314 LYS A N 1
ATOM 2396 C CA . LYS A 1 314 ? -57.601 -17.736 82.826 1.00 89.75 314 LYS A CA 1
ATOM 2397 C C . LYS A 1 314 ? -57.188 -16.398 82.218 1.00 89.75 314 LYS A C 1
ATOM 2399 O O . LYS A 1 314 ? -56.414 -16.389 81.258 1.00 89.75 314 LYS A O 1
ATOM 2404 N N . LEU A 1 315 ? -57.687 -15.286 82.759 1.00 90.31 315 LEU A N 1
ATOM 2405 C CA . LEU A 1 315 ? -57.324 -13.942 82.313 1.00 90.31 315 LEU A CA 1
ATOM 2406 C C . LEU A 1 315 ? -55.830 -13.689 82.538 1.00 90.31 315 LEU A C 1
ATOM 2408 O O . LEU A 1 315 ? -55.145 -13.325 81.590 1.00 90.31 315 LEU A O 1
ATOM 2412 N N . LYS A 1 316 ? -55.317 -13.998 83.736 1.00 86.00 316 LYS A N 1
ATOM 2413 C CA . LYS A 1 316 ? -53.894 -13.901 84.091 1.00 86.00 316 LYS A CA 1
ATOM 2414 C C . LYS A 1 316 ? -53.004 -14.756 83.187 1.00 86.00 316 LYS A C 1
ATOM 2416 O O . LYS A 1 316 ? -51.970 -14.297 82.714 1.00 86.00 316 LYS A O 1
ATOM 2421 N N . GLY A 1 317 ? -53.409 -15.996 82.908 1.00 88.75 317 GLY A N 1
ATOM 2422 C CA . GLY A 1 317 ? -52.686 -16.852 81.964 1.00 88.75 317 GLY A CA 1
ATOM 2423 C C . GLY A 1 317 ? -52.668 -16.275 80.543 1.00 88.75 317 GLY A C 1
ATOM 2424 O O . GLY A 1 317 ? -51.646 -16.324 79.863 1.00 88.75 317 GLY A O 1
ATOM 2425 N N . SER A 1 318 ? -53.782 -15.684 80.104 1.00 89.12 318 SER A N 1
ATOM 2426 C CA . SER A 1 318 ? -53.905 -15.094 78.766 1.00 89.12 318 SER A CA 1
ATOM 2427 C C . SER A 1 318 ? -53.094 -13.804 78.620 1.00 89.12 318 SER A C 1
ATOM 2429 O O . SER A 1 318 ? -52.436 -13.619 77.599 1.00 89.12 318 SER A O 1
ATOM 2431 N N . THR A 1 319 ? -53.088 -12.935 79.635 1.00 90.62 319 THR A N 1
ATOM 2432 C CA . THR A 1 319 ? -52.281 -11.705 79.643 1.00 90.62 319 THR A CA 1
ATOM 2433 C C . THR A 1 319 ? -50.790 -12.014 79.710 1.00 90.62 319 THR A C 1
ATOM 2435 O O . THR A 1 319 ? -50.026 -11.433 78.945 1.00 90.62 319 THR A O 1
ATOM 2438 N N . GLN A 1 320 ? -50.370 -12.980 80.534 1.00 87.19 320 GLN A N 1
ATOM 2439 C CA . GLN A 1 320 ? -48.971 -13.413 80.598 1.00 87.19 320 GLN A CA 1
ATOM 2440 C C . GLN A 1 320 ? -48.482 -13.945 79.243 1.00 87.19 320 GLN A C 1
ATOM 2442 O O . GLN A 1 320 ? -47.406 -13.563 78.787 1.00 87.19 320 GLN A O 1
ATOM 2447 N N . ASN A 1 321 ? -49.290 -14.776 78.575 1.00 89.62 321 ASN A N 1
ATOM 2448 C CA . ASN A 1 321 ? -48.972 -15.279 77.238 1.00 89.62 321 ASN A CA 1
ATOM 2449 C C . ASN A 1 321 ? -48.871 -14.148 76.204 1.00 89.62 321 ASN A C 1
ATOM 2451 O O . ASN A 1 321 ? -47.958 -14.159 75.380 1.00 89.62 321 ASN A O 1
ATOM 2455 N N . ALA A 1 322 ? -49.780 -13.168 76.251 1.00 88.94 322 ALA A N 1
ATOM 2456 C CA . ALA A 1 322 ? -49.749 -12.020 75.349 1.00 88.94 322 ALA A CA 1
ATOM 2457 C C . ALA A 1 322 ? -48.472 -11.183 75.534 1.00 88.94 322 ALA A C 1
ATOM 2459 O O . ALA A 1 322 ? -47.809 -10.878 74.546 1.00 88.94 322 ALA A O 1
ATOM 2460 N N . VAL A 1 323 ? -48.067 -10.904 76.781 1.00 86.62 323 VAL A N 1
ATOM 2461 C CA . VAL A 1 323 ? -46.803 -10.204 77.078 1.00 86.62 323 VAL A CA 1
ATOM 2462 C C . VAL A 1 323 ? -45.606 -10.977 76.527 1.00 86.62 323 VAL A C 1
ATOM 2464 O O . VAL A 1 323 ? -44.774 -10.389 75.845 1.00 86.62 323 VAL A O 1
ATOM 2467 N N . THR A 1 324 ? -45.533 -12.296 76.742 1.00 87.00 324 THR A N 1
ATOM 2468 C CA . THR A 1 324 ? -44.435 -13.118 76.205 1.00 87.00 324 THR A CA 1
ATOM 2469 C C . THR A 1 324 ? -44.357 -13.050 74.679 1.00 87.00 324 THR A C 1
ATOM 2471 O O . THR A 1 324 ? -43.278 -12.820 74.142 1.00 87.00 324 THR A O 1
ATOM 2474 N N . MET A 1 325 ? -45.489 -13.163 73.974 1.00 87.00 325 MET A N 1
ATOM 2475 C CA . MET A 1 325 ? -45.515 -13.043 72.510 1.00 87.00 325 MET A CA 1
ATOM 2476 C C . MET A 1 325 ? -45.055 -11.666 72.020 1.00 87.00 325 MET A C 1
ATOM 2478 O O . MET A 1 325 ? -44.406 -11.569 70.977 1.00 87.00 325 MET A O 1
ATOM 2482 N N . MET A 1 326 ? -45.380 -10.603 72.755 1.00 86.50 326 MET A N 1
ATOM 2483 C CA . MET A 1 326 ? -44.984 -9.238 72.407 1.00 86.50 326 MET A CA 1
ATOM 2484 C C . MET A 1 326 ? -43.490 -9.018 72.641 1.00 86.50 326 MET A C 1
ATOM 2486 O O . MET A 1 326 ? -42.817 -8.517 71.746 1.00 86.50 326 MET A O 1
ATOM 2490 N N . THR A 1 327 ? -42.944 -9.488 73.767 1.00 82.75 327 THR A N 1
ATOM 2491 C CA . THR A 1 327 ? -41.498 -9.449 74.039 1.00 82.75 327 THR A CA 1
ATOM 2492 C C . THR A 1 327 ? -40.700 -10.273 73.023 1.00 82.75 327 THR A C 1
ATOM 2494 O O . THR A 1 327 ? -39.646 -9.836 72.561 1.00 82.75 327 THR A O 1
ATOM 2497 N N . ASP A 1 328 ? -41.200 -11.445 72.626 1.00 84.19 328 ASP A N 1
ATOM 2498 C CA . ASP A 1 328 ? -40.555 -12.278 71.604 1.00 84.19 328 ASP A CA 1
ATOM 2499 C C . ASP A 1 328 ? -40.608 -11.624 70.213 1.00 84.19 328 ASP A C 1
ATOM 2501 O O . ASP A 1 328 ? -39.625 -11.677 69.467 1.00 84.19 328 ASP A O 1
ATOM 2505 N N . SER A 1 329 ? -41.721 -10.961 69.878 1.00 83.00 329 SER A N 1
ATOM 2506 C CA . SER A 1 329 ? -41.865 -10.202 68.626 1.00 83.00 329 SER A CA 1
ATOM 2507 C C . SER A 1 329 ? -40.898 -9.019 68.578 1.00 83.00 329 SER A C 1
ATOM 2509 O O . SER A 1 329 ? -40.239 -8.812 67.567 1.00 83.00 329 SER A O 1
ATOM 2511 N N . GLN A 1 330 ? -40.741 -8.308 69.694 1.00 76.62 330 GLN A N 1
ATOM 2512 C CA . GLN A 1 330 ? -39.839 -7.164 69.832 1.00 76.62 330 GLN A CA 1
ATOM 2513 C C . GLN A 1 330 ? -38.358 -7.562 69.770 1.00 76.62 330 GLN A C 1
ATOM 2515 O O . GLN A 1 330 ? -37.523 -6.805 69.293 1.00 76.62 330 GLN A O 1
ATOM 2520 N N . ARG A 1 331 ? -38.014 -8.772 70.229 1.00 75.62 331 ARG A N 1
ATOM 2521 C CA . ARG A 1 331 ? -36.651 -9.321 70.134 1.00 75.62 331 ARG A CA 1
ATOM 2522 C C . ARG A 1 331 ? -36.304 -9.836 68.735 1.00 75.62 331 ARG A C 1
ATOM 2524 O O . ARG A 1 331 ? -35.127 -10.032 68.436 1.00 75.62 331 ARG A O 1
ATOM 2531 N N . SER A 1 332 ? -37.327 -10.132 67.938 1.00 69.12 332 SER A N 1
ATOM 2532 C CA . SER A 1 332 ? -37.197 -10.669 66.580 1.00 69.12 332 SER A CA 1
ATOM 2533 C C . SER A 1 332 ? -37.257 -9.583 65.497 1.00 69.12 332 SER A C 1
ATOM 2535 O O . SER A 1 332 ? -36.957 -9.892 64.343 1.00 69.12 332 SER A O 1
ATOM 2537 N N . ALA A 1 333 ? -37.658 -8.360 65.863 1.00 56.19 333 ALA A N 1
ATOM 2538 C CA . ALA A 1 333 ? -37.643 -7.155 65.033 1.00 56.19 333 ALA A CA 1
ATOM 2539 C C . ALA A 1 333 ? -36.278 -6.451 65.103 1.00 56.19 333 ALA A C 1
ATOM 2541 O O . ALA A 1 333 ? -35.847 -5.929 64.052 1.00 56.19 333 ALA A O 1
#

Radius of gyration: 99.31 Å; Cα contacts (8 Å, |Δi|>4): 198; chains: 1; bounding box: 196×66×241 Å

Sequence (333 aa):
VEVRDYDGNKPFHKIFEQKSGLIRYPFQYGSTVGEKYLVFTEVPGWNWKLLGGTFIKEVTKGSDTLLKLIAIISSVAASITFVVLTLFLNRSLQPLTVLNSYMTRLANGEVSLQIPSSRKRSKNEIVNLNNGVASMANQLNELVGQIRSTSDLVESNSTSVASDAHSNLTQADRQQEEVEQVVTAIEEMASSAQSVAQQVESIAENVRSANLDSQSGLTIVEGVCVDVAQLNDQLDQSAEAIEQVNRDSESIQTVTRMIDEIAEQTNLLALNAAIEAARAGEQGRGFAVVADEVRTLAHRTQSSVQDVVGIIEKLKGSTQNAVTMMTDSQRSA

Secondary structure (DSSP, 8-state):
-----TTS--GGGHHHH-SEEEEEEEEEETTEEEEEEEEEEEPTTSS-EEEEEEEHHHHHHHHHHHHHHHHHHHHHHHHHHHHHHHHHHHHHHHHHHHHHHHHHHHHTT---------SS--SSHHHHHHHHHHHHHHHHHHHHHHHHHHHHHHHHHHHHHHHHHHHHHHHHHHHHHHHHHHHHHHHHHHHHHHHHHHHHHHHHHHHHHHHHHHHHHHHHHHHHHHHHHHHHHHHHHHHHHHHHHHHHHHHHHHHHHHHHHHHHHHHHHHHHHHHHHHHTGGGGHHHHHHHHHHHHHHHHHHHHHHHHHHHHHHHHHHHHHHHHHHHHHHHH-

pLDDT: mean 87.2, std 9.66, range [45.91, 98.0]

Foldseek 3Di:
DQDAAPVRDPQCPVLVVDQWDWTWGWDDDPPDTAIKIWTWHDDPPDRDIDIDIDGPCVVCVVVVVVVVVVVVVVVVVVVVVVVVVVVVCCVLCVLVVVLVVLVVCVVVVNLVDQQDADPDDDPDPSNVVSNVSNVVSPVVNVVVVVVVVVVVVVVVVVVVVVVVVVVVVVVVVVVVVVVVVVVVVVVVVVVVVVVVVVVVVVVVVVVVVVVVVVVVVVVVVVVVVVVLVVVLVVLVVVLVVLVVVLVVLVVVLVVLVVQLVVLVVQLVVLVVQLVVLVVVPPVSVVSNVVSVVSNVVSVVSNVVSVVSNVVSVVSNVVSVVSSVVSVVVSVVD

Mean predicted aligned error: 16.77 Å

Solvent-accessible surface area (backbone atoms only — not comparable to full-atom values): 17959 Å² total; per-residue (Å²): 135,93,64,60,46,99,88,69,45,59,73,69,56,60,64,76,80,41,68,58,53,79,42,78,45,80,47,74,59,91,92,49,76,47,48,26,41,37,40,39,37,58,43,92,97,48,104,46,70,51,75,50,73,49,48,47,66,69,73,40,51,67,54,56,54,50,52,51,51,51,51,50,51,52,52,50,51,52,51,51,52,48,53,52,48,53,53,51,50,53,64,69,49,47,61,55,60,54,50,49,52,52,51,52,41,42,74,74,64,49,38,88,59,85,54,84,63,68,98,60,92,55,98,45,67,69,59,46,51,44,32,51,53,30,52,51,32,51,52,51,32,50,50,53,52,52,50,50,55,48,51,54,50,51,52,53,51,51,52,51,52,53,51,51,51,53,52,50,52,57,50,49,54,52,52,49,54,53,49,53,52,51,50,51,52,49,52,54,49,52,53,49,52,51,52,50,52,53,51,50,53,54,49,52,51,51,52,50,51,52,51,52,53,50,51,55,50,49,54,52,51,54,49,51,53,52,54,52,53,53,50,49,52,53,48,52,57,51,44,53,54,44,52,48,52,47,54,51,46,55,51,50,51,52,52,43,50,52,50,35,54,51,20,52,52,43,29,52,51,19,48,55,44,28,52,52,18,62,70,53,44,86,85,14,52,71,53,25,54,52,18,50,50,46,26,53,50,18,52,51,47,34,55,52,35,52,54,49,51,55,51,45,53,51,48,47,53,52,45,53,52,50,44,52,53,50,55,54,51,61,74,72,107

Organism: Vibrio alginolyticus (NCBI:txid663)

InterPro domains:
  IPR003660 HAMP domain [PS50885] (90-145)
  IPR004089 Methyl-accepting chemotaxis protein (MCP) signalling domain [PF00015] (232-331)
  IPR004089 Methyl-accepting chemotaxis protein (MCP) signalling domain [PS50111] (150-333)
  IPR004089 Methyl-accepting chemotaxis protein (MCP) signalling domain [SM00283] (160-333)
  IPR004090 Chemotaxis methyl-accepting receptor [PR00260] (181-210)
  IPR004090 Chemotaxis methyl-accepting receptor [PR00260] (258-285)
  IPR004090 Chemotaxis methyl-accepting receptor [PR00260] (287-316)

Nearest PDB structures (foldseek):
  3zx6-assembly1_B  TM=5.215E-01  e=4.085E-08  Archaeoglobus fulgidus DSM 4304
  8c5v-assembly1_I  TM=4.341E-01  e=2.700E-08  Escherichia coli
  6ixg-assembly2_B  TM=6.677E-01  e=4.508E-01  Homo sapiens
  5xg2-assembly1_A  TM=8.771E-01  e=7.279E+00  Pyrococcus yayanosii CH1